Protein AF-A0A225UDY4-F1 (afdb_monomer)

Sequence (227 aa):
MQGVDRHDQLRGRFSLADGHSFQKWHKKLAMAMIDIARCNAYICDGLARGYHGDRNVSTSRTRDPHRTFLIRELFNGEWKNSLENDCGMAYTVSTTPETRPPSTAAATEFHYLPQMCVAKESWKELAGRSRSKRKCTVCSFECRNATQKTDYCSTHQVALCKRSYPVATGKPHLCQQETWTCWQKFHLFYLPKQVYTADGNLRRSSRIYRAQQPFLKVRREQQQKKT

pLDDT: mean 74.98, std 19.69, range [28.62, 94.19]

Secondary structure (DSSP, 8-state):
-THHHHHHHHHHHT-HHHH---SSHHHHHHHHHHHHHHHHHHHHHHHHT-SS--TTS-----S-HHHHHHHHHHHH--HHHHTSS-SS-------------PPPP-------------EEEHHHHTTTS-TTTTS-HHHHHTTS---S--EEETTTTEEE--------TT-TTS---SS--HHHIIIIIITTTTSB-TTS-B-TTSHHHHHHHHHHHHHHHHHHTT-

Solvent-accessible surface area (backbone atoms only — not comparable to full-atom values): 14007 Å² total; per-residue (Å²): 130,63,66,63,60,53,50,48,56,58,31,66,76,69,34,59,36,80,76,49,93,63,97,48,69,67,59,41,49,53,34,44,52,50,34,49,53,50,51,50,50,53,52,51,50,46,54,63,71,46,86,68,84,74,90,75,68,86,64,72,85,61,94,48,65,68,59,52,49,50,52,49,53,73,71,66,62,58,66,76,63,65,62,73,63,81,69,79,82,88,77,86,79,89,79,87,88,83,92,86,85,85,87,82,89,80,82,89,76,96,69,81,74,69,82,77,77,59,79,37,61,29,70,72,78,44,58,95,52,61,76,74,68,37,27,12,51,56,35,50,70,76,67,44,89,48,46,65,80,22,31,23,30,77,83,30,64,38,19,25,26,84,54,53,50,79,60,56,82,96,45,7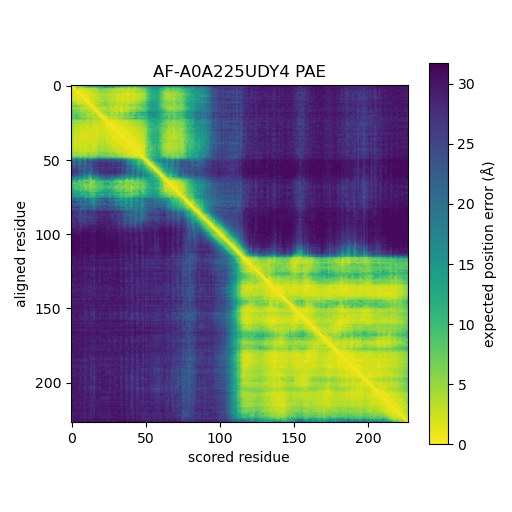7,77,51,81,75,58,41,86,43,19,37,49,50,42,40,68,74,46,37,42,76,65,43,35,31,46,72,68,50,46,79,31,75,84,19,71,55,40,56,72,43,43,67,61,52,51,56,53,50,54,60,52,59,78,75,109

Structure (mmCIF, N/CA/C/O backbone):
data_AF-A0A225UDY4-F1
#
_entry.id   AF-A0A225UDY4-F1
#
loop_
_atom_site.group_PDB
_atom_site.id
_atom_site.type_symbol
_atom_site.label_atom_id
_atom_site.label_alt_id
_atom_site.label_comp_id
_atom_site.label_asym_id
_atom_site.label_entity_id
_atom_site.label_seq_id
_atom_site.pdbx_PDB_ins_code
_atom_site.Cartn_x
_atom_site.Cartn_y
_atom_site.Cartn_z
_atom_site.occupancy
_atom_site.B_iso_or_equiv
_atom_site.auth_seq_id
_atom_site.auth_comp_id
_atom_site.auth_asym_id
_atom_site.auth_atom_id
_atom_site.pdbx_PDB_model_num
ATOM 1 N N . MET A 1 1 ? 16.218 -25.180 -38.803 1.00 65.12 1 MET A N 1
ATOM 2 C CA . MET A 1 1 ? 16.113 -23.955 -39.630 1.00 65.12 1 MET A CA 1
ATOM 3 C C . MET A 1 1 ? 15.016 -22.979 -39.182 1.00 65.12 1 MET A C 1
ATOM 5 O O . MET A 1 1 ? 15.182 -21.802 -39.425 1.00 65.12 1 MET A O 1
ATOM 9 N N . GLN A 1 2 ? 13.969 -23.389 -38.452 1.00 83.06 2 GLN A N 1
ATOM 10 C CA . GLN A 1 2 ? 12.835 -22.505 -38.091 1.00 83.06 2 GLN A CA 1
ATOM 11 C C . GLN A 1 2 ? 13.063 -21.542 -36.901 1.00 83.06 2 GLN A C 1
ATOM 13 O O . GLN A 1 2 ? 12.139 -20.843 -36.491 1.00 83.06 2 GLN A O 1
ATOM 18 N N . GLY A 1 3 ? 14.244 -21.550 -36.271 1.00 82.06 3 GLY A N 1
ATOM 19 C CA . GLY A 1 3 ? 14.477 -20.798 -35.028 1.00 82.06 3 GLY A CA 1
ATOM 20 C C . GLY A 1 3 ? 14.408 -19.283 -35.227 1.00 82.06 3 GLY A C 1
ATOM 21 O O . GLY A 1 3 ? 13.765 -18.591 -34.442 1.00 82.06 3 GLY A O 1
ATOM 22 N N . VAL A 1 4 ? 15.011 -18.797 -36.315 1.00 86.00 4 VAL A N 1
ATOM 23 C CA . VAL A 1 4 ? 15.011 -17.373 -36.674 1.00 86.00 4 VAL A CA 1
ATOM 24 C C . VAL A 1 4 ? 13.598 -16.916 -37.032 1.00 86.00 4 VAL A C 1
ATOM 26 O O . VAL A 1 4 ? 13.136 -15.926 -36.478 1.00 86.00 4 VAL A O 1
ATOM 29 N N . ASP A 1 5 ? 12.866 -17.686 -37.843 1.00 89.00 5 ASP A N 1
ATOM 30 C CA . ASP A 1 5 ? 11.491 -17.342 -38.237 1.00 89.00 5 ASP A CA 1
ATOM 31 C C . ASP A 1 5 ? 10.539 -17.283 -37.037 1.00 89.00 5 ASP A C 1
ATOM 33 O O . ASP A 1 5 ? 9.687 -16.403 -36.946 1.00 89.00 5 ASP A O 1
ATOM 37 N N . ARG A 1 6 ? 10.678 -18.210 -36.079 1.00 84.31 6 ARG A N 1
ATOM 38 C CA . ARG A 1 6 ? 9.855 -18.205 -34.860 1.00 84.31 6 ARG A CA 1
ATOM 39 C C . ARG A 1 6 ? 10.189 -17.036 -33.941 1.00 84.31 6 ARG A C 1
ATOM 41 O O . ARG A 1 6 ? 9.278 -16.473 -33.335 1.00 84.31 6 ARG A O 1
ATOM 48 N N . HIS A 1 7 ? 11.468 -16.681 -33.829 1.00 86.38 7 HIS A N 1
ATOM 49 C CA . HIS A 1 7 ? 11.893 -15.495 -33.087 1.00 86.38 7 HIS A CA 1
ATOM 50 C C . HIS A 1 7 ? 11.348 -14.223 -33.740 1.00 86.38 7 HIS A C 1
ATOM 52 O O . HIS A 1 7 ? 10.779 -13.377 -33.053 1.00 86.38 7 HIS A O 1
ATOM 58 N N . ASP A 1 8 ? 11.395 -14.148 -35.069 1.00 86.81 8 ASP A N 1
ATOM 59 C CA . ASP A 1 8 ? 10.887 -13.006 -35.820 1.00 86.81 8 ASP A CA 1
ATOM 60 C C . ASP A 1 8 ? 9.360 -12.868 -35.732 1.00 86.81 8 ASP A C 1
ATOM 62 O O . ASP A 1 8 ? 8.843 -11.773 -35.523 1.00 86.81 8 ASP A O 1
ATOM 66 N N . GLN A 1 9 ? 8.620 -13.981 -35.758 1.00 86.56 9 GLN A N 1
ATOM 67 C CA . GLN A 1 9 ? 7.173 -13.988 -35.506 1.00 86.56 9 GLN A CA 1
ATOM 68 C C . GLN A 1 9 ? 6.818 -13.504 -34.094 1.00 86.56 9 GLN A C 1
ATOM 70 O O . GLN A 1 9 ? 5.812 -12.816 -33.906 1.00 86.56 9 GLN A O 1
ATOM 75 N N . LEU A 1 10 ? 7.617 -13.871 -33.087 1.00 82.62 10 LEU A N 1
ATOM 76 C CA . LEU A 1 10 ? 7.423 -13.407 -31.713 1.00 82.62 10 LEU A CA 1
ATOM 77 C C . LEU A 1 10 ? 7.707 -11.904 -31.600 1.00 82.62 10 LEU A C 1
ATOM 79 O O . LEU A 1 10 ? 6.920 -11.174 -30.995 1.00 82.62 10 LEU A O 1
ATOM 83 N N . ARG A 1 11 ? 8.781 -11.445 -32.249 1.00 87.31 11 ARG A N 1
ATOM 84 C CA . ARG A 1 11 ? 9.179 -10.039 -32.339 1.00 87.31 11 ARG A CA 1
ATOM 85 C C . ARG A 1 11 ? 8.107 -9.192 -33.015 1.00 87.31 11 ARG A C 1
ATOM 87 O O . ARG A 1 11 ? 7.669 -8.198 -32.441 1.00 87.31 11 ARG A O 1
ATOM 94 N N . GLY A 1 12 ? 7.630 -9.613 -34.185 1.00 83.19 12 GLY A N 1
ATOM 95 C CA . GLY A 1 12 ? 6.653 -8.880 -34.993 1.00 83.19 12 GLY A CA 1
ATOM 96 C C . GLY A 1 12 ? 5.311 -8.659 -34.291 1.00 83.19 12 GLY A C 1
ATOM 97 O O . GLY A 1 12 ? 4.650 -7.652 -34.523 1.00 83.19 12 GLY A O 1
ATOM 98 N N . ARG A 1 13 ? 4.919 -9.537 -33.356 1.00 80.44 13 ARG A N 1
ATOM 99 C CA . ARG A 1 13 ? 3.684 -9.364 -32.565 1.00 80.44 13 ARG A CA 1
ATOM 100 C C . ARG A 1 13 ? 3.716 -8.161 -31.622 1.00 80.44 13 ARG A C 1
ATOM 102 O O . ARG A 1 13 ? 2.658 -7.629 -31.294 1.00 80.44 13 ARG A O 1
ATOM 109 N N . PHE A 1 14 ? 4.904 -7.747 -31.180 1.00 76.38 14 PHE A N 1
ATOM 110 C CA . PHE A 1 14 ? 5.101 -6.694 -30.178 1.00 76.38 14 PHE A CA 1
ATOM 111 C C . PHE A 1 14 ? 6.185 -5.684 -30.560 1.00 76.38 14 PHE A C 1
ATOM 113 O O . PHE A 1 14 ? 6.738 -5.023 -29.678 1.00 76.38 14 PHE A O 1
ATOM 120 N N . SER A 1 15 ? 6.495 -5.566 -31.851 1.00 83.25 15 SER A N 1
ATOM 121 C CA . SER A 1 15 ? 7.596 -4.725 -32.307 1.00 83.25 15 SER A CA 1
ATOM 122 C C . SER A 1 15 ? 7.295 -3.243 -32.089 1.00 83.25 15 SER A C 1
ATOM 124 O O . SER A 1 15 ? 6.291 -2.707 -32.563 1.00 83.25 15 SER A O 1
ATOM 126 N N . LEU A 1 16 ? 8.204 -2.556 -31.399 1.00 83.75 16 LEU A N 1
ATOM 127 C CA . LEU A 1 16 ? 8.224 -1.098 -31.352 1.00 83.75 16 LEU A CA 1
ATOM 128 C C . LEU A 1 16 ? 8.771 -0.494 -32.642 1.00 83.75 16 LEU A C 1
ATOM 130 O O . LEU A 1 16 ? 8.372 0.610 -33.016 1.00 83.75 16 LEU A O 1
ATOM 134 N N . ALA A 1 17 ? 9.705 -1.190 -33.293 1.00 84.69 17 ALA A N 1
ATOM 135 C CA . ALA A 1 17 ? 10.344 -0.723 -34.517 1.00 84.69 17 ALA A CA 1
ATOM 136 C C . ALA A 1 17 ? 9.371 -0.649 -35.704 1.00 84.69 17 ALA A C 1
ATOM 138 O O . ALA A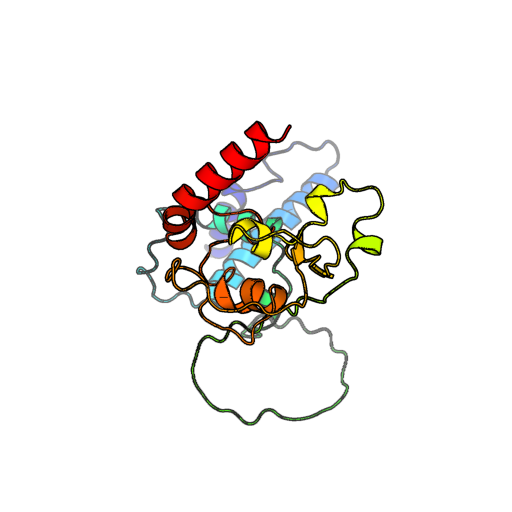 1 17 ? 9.527 0.234 -36.550 1.00 84.69 17 ALA A O 1
ATOM 139 N N . ASP A 1 18 ? 8.369 -1.531 -35.747 1.00 81.94 18 ASP A N 1
ATOM 140 C CA . ASP A 1 18 ? 7.346 -1.543 -36.799 1.00 81.94 18 ASP A CA 1
ATOM 141 C C . ASP A 1 18 ? 6.174 -0.594 -36.505 1.00 81.94 18 ASP A C 1
ATOM 143 O O . ASP A 1 18 ? 5.559 -0.069 -37.430 1.00 81.94 18 ASP A O 1
ATOM 147 N N . GLY A 1 19 ? 5.898 -0.301 -35.228 1.00 79.12 19 GLY A N 1
ATOM 148 C CA . GLY A 1 19 ? 4.842 0.635 -34.821 1.00 79.12 19 GLY A CA 1
ATOM 149 C C . GLY A 1 19 ? 5.177 2.118 -35.031 1.00 79.12 19 GLY A C 1
ATOM 150 O O . GLY A 1 19 ? 4.281 2.961 -34.987 1.00 79.12 19 GLY A O 1
ATOM 151 N N . HIS A 1 20 ? 6.450 2.457 -35.262 1.00 78.50 20 HIS A N 1
ATOM 152 C CA . HIS A 1 20 ? 6.912 3.838 -35.402 1.00 78.50 20 HIS A CA 1
ATOM 153 C C . HIS A 1 20 ? 7.820 4.034 -36.621 1.00 78.50 20 HIS A C 1
ATOM 155 O O . HIS A 1 20 ? 8.881 3.425 -36.745 1.00 78.50 20 HIS A O 1
ATOM 161 N N . SER A 1 21 ? 7.460 4.976 -37.497 1.00 81.62 21 SER A N 1
ATOM 162 C CA . SER A 1 21 ? 8.334 5.421 -38.585 1.00 81.62 21 SER A CA 1
ATOM 163 C C . SER A 1 21 ? 9.285 6.520 -38.103 1.00 81.62 21 SER A C 1
ATOM 165 O O . SER A 1 21 ? 8.845 7.585 -37.667 1.00 81.62 21 SER A O 1
ATOM 167 N N . PHE A 1 22 ? 10.594 6.297 -38.227 1.00 85.88 22 PHE A N 1
ATOM 168 C CA . PHE A 1 22 ? 11.617 7.293 -37.904 1.00 85.88 22 PHE A CA 1
ATOM 169 C C . PHE A 1 22 ? 12.316 7.798 -39.166 1.00 85.88 22 PHE A C 1
ATOM 171 O O . PHE A 1 22 ? 12.687 7.011 -40.028 1.00 85.88 22 PHE A O 1
ATOM 178 N N . GLN A 1 23 ? 12.584 9.106 -39.219 1.00 87.00 23 GLN A N 1
ATOM 179 C CA . GLN A 1 23 ? 13.362 9.743 -40.295 1.00 87.00 23 GLN A CA 1
ATOM 180 C C . GLN A 1 23 ? 14.840 9.314 -40.302 1.00 87.00 23 GLN A C 1
ATOM 182 O O . GLN A 1 23 ? 15.509 9.356 -41.327 1.00 87.00 23 GLN A O 1
ATOM 187 N N . LYS A 1 24 ? 15.377 8.917 -39.141 1.00 92.62 24 LYS A N 1
ATOM 188 C CA . LYS A 1 24 ? 16.783 8.528 -38.979 1.00 92.62 24 LYS A CA 1
ATOM 189 C C . LYS A 1 24 ? 16.894 7.019 -38.759 1.00 92.62 24 LYS A C 1
ATOM 191 O O . LYS A 1 24 ? 16.359 6.508 -37.773 1.00 92.62 24 LYS A O 1
ATOM 196 N N . TRP A 1 25 ? 17.636 6.326 -39.626 1.00 91.94 25 TRP A N 1
ATOM 197 C CA . TRP A 1 25 ? 17.742 4.858 -39.630 1.00 91.94 25 TRP A CA 1
ATOM 198 C C . TRP A 1 25 ? 18.272 4.274 -38.308 1.00 91.94 25 TRP A C 1
ATOM 200 O O . TRP A 1 25 ? 17.761 3.264 -37.833 1.00 91.94 25 TRP A O 1
ATOM 210 N N . HIS A 1 26 ? 19.224 4.944 -37.650 1.00 91.50 26 HIS A N 1
ATOM 211 C CA . HIS A 1 26 ? 19.808 4.469 -36.388 1.00 91.50 26 HIS A CA 1
ATOM 212 C C . HIS A 1 26 ? 18.796 4.420 -35.235 1.00 91.50 26 HIS A C 1
ATOM 214 O O . HIS A 1 26 ? 18.915 3.583 -34.346 1.00 91.50 26 HIS A O 1
ATOM 220 N N . LYS A 1 27 ? 17.761 5.273 -35.252 1.00 89.75 27 LYS A N 1
ATOM 221 C CA . LYS A 1 27 ? 16.683 5.220 -34.251 1.00 89.75 27 LYS A CA 1
ATOM 222 C C . LYS A 1 27 ? 15.821 3.976 -34.442 1.00 89.75 27 LYS A C 1
ATOM 224 O O . LYS A 1 27 ? 15.460 3.325 -33.467 1.00 89.75 27 LYS A O 1
ATOM 229 N N . LYS A 1 28 ? 15.546 3.623 -35.702 1.00 89.38 28 LYS A N 1
ATOM 230 C CA . LYS A 1 28 ? 14.837 2.388 -36.046 1.00 89.38 28 LYS A CA 1
ATOM 231 C C . LYS A 1 28 ? 15.658 1.158 -35.654 1.00 89.38 28 LYS A C 1
ATOM 233 O O . LYS A 1 28 ? 15.107 0.220 -35.091 1.00 89.38 28 LYS A O 1
ATOM 238 N N . LEU A 1 29 ? 16.976 1.203 -35.861 1.00 89.94 29 LEU A N 1
ATOM 239 C CA . LEU A 1 29 ? 17.882 0.147 -35.411 1.00 89.94 29 LEU A CA 1
ATOM 240 C C . LEU A 1 29 ? 17.874 -0.014 -33.881 1.00 89.94 29 LEU A C 1
ATOM 242 O O . LEU A 1 29 ? 17.746 -1.134 -33.397 1.00 89.94 29 LEU A O 1
ATOM 246 N N . ALA A 1 30 ? 17.946 1.081 -33.119 1.00 90.94 30 ALA A N 1
ATOM 247 C CA . ALA A 1 30 ? 17.891 1.026 -31.656 1.00 90.94 30 ALA A CA 1
ATOM 248 C C . ALA A 1 30 ? 16.583 0.391 -31.148 1.00 90.94 30 ALA A C 1
ATOM 250 O O . ALA A 1 30 ? 16.609 -0.447 -30.248 1.00 90.94 30 ALA A O 1
ATOM 251 N N . MET A 1 31 ? 15.443 0.722 -31.765 1.00 88.69 31 MET A N 1
ATOM 252 C CA . MET A 1 31 ? 14.164 0.081 -31.439 1.00 88.69 31 MET A CA 1
ATOM 253 C C . MET A 1 31 ? 14.150 -1.409 -31.796 1.00 88.69 31 MET A C 1
ATOM 255 O O . MET A 1 31 ? 13.679 -2.219 -31.003 1.00 88.69 31 MET A O 1
ATOM 259 N N . ALA A 1 32 ? 14.732 -1.791 -32.935 1.00 89.38 32 ALA A N 1
ATOM 260 C CA . ALA A 1 32 ? 14.844 -3.195 -33.321 1.00 89.38 32 ALA A CA 1
ATOM 261 C C . ALA A 1 32 ? 15.723 -4.000 -32.344 1.00 89.38 32 ALA A C 1
ATOM 263 O O . ALA A 1 32 ? 15.395 -5.142 -32.027 1.00 89.38 32 ALA A O 1
ATOM 264 N N . MET A 1 33 ? 16.798 -3.405 -31.813 1.00 90.81 33 MET A N 1
ATOM 265 C CA . MET A 1 33 ? 17.627 -4.024 -30.770 1.00 90.81 33 MET A CA 1
ATOM 266 C C . MET A 1 33 ? 16.849 -4.230 -29.466 1.00 90.81 33 MET A C 1
ATOM 268 O O . MET A 1 33 ? 16.958 -5.286 -28.846 1.00 90.81 33 MET A O 1
ATOM 272 N N . ILE A 1 34 ? 16.024 -3.254 -29.072 1.00 88.81 34 ILE A N 1
ATOM 273 C CA . ILE A 1 34 ? 15.143 -3.370 -27.902 1.00 88.81 34 ILE A CA 1
ATOM 274 C C . ILE A 1 34 ? 14.130 -4.507 -28.099 1.00 88.81 34 ILE A C 1
ATOM 276 O O . ILE A 1 34 ? 13.907 -5.291 -27.176 1.00 88.81 34 ILE A O 1
ATOM 280 N N . ASP A 1 35 ? 13.547 -4.631 -29.292 1.00 87.44 35 ASP A N 1
ATOM 281 C CA . ASP A 1 35 ? 12.603 -5.705 -29.612 1.00 87.44 35 ASP A CA 1
ATOM 282 C C . ASP A 1 35 ? 13.260 -7.097 -29.527 1.00 87.44 35 ASP A C 1
ATOM 284 O O . ASP A 1 35 ? 12.673 -8.024 -28.963 1.00 87.44 35 ASP A O 1
ATOM 288 N N . ILE A 1 36 ? 14.503 -7.241 -30.005 1.00 88.19 36 ILE A N 1
ATOM 289 C CA . ILE A 1 36 ? 15.283 -8.488 -29.894 1.00 88.19 36 ILE A CA 1
ATOM 290 C C . ILE A 1 36 ? 15.595 -8.812 -28.428 1.00 88.19 36 ILE A C 1
ATOM 292 O O . ILE A 1 36 ? 15.359 -9.938 -27.985 1.00 88.19 36 ILE A O 1
ATOM 296 N N . ALA A 1 37 ? 16.086 -7.834 -27.662 1.00 87.88 37 ALA A N 1
ATOM 297 C CA . ALA A 1 37 ? 16.438 -8.019 -26.254 1.00 87.88 37 ALA A CA 1
ATOM 298 C C . ALA A 1 37 ? 15.233 -8.475 -25.418 1.00 87.88 37 ALA A C 1
ATOM 300 O O . ALA A 1 37 ? 15.354 -9.357 -24.571 1.00 87.88 37 ALA A O 1
ATOM 301 N N . ARG A 1 38 ? 14.049 -7.928 -25.704 1.00 84.44 38 ARG A N 1
ATOM 302 C CA . ARG A 1 38 ? 12.785 -8.308 -25.062 1.00 84.44 38 ARG A CA 1
ATOM 303 C C . ARG A 1 38 ? 12.378 -9.747 -25.344 1.00 84.44 38 ARG A C 1
ATOM 305 O O . ARG A 1 38 ? 12.038 -10.468 -24.409 1.00 84.44 38 ARG A O 1
ATOM 312 N N . CYS A 1 39 ? 12.444 -10.166 -26.608 1.00 85.12 39 CYS A N 1
ATOM 313 C CA . CYS A 1 39 ? 12.141 -11.545 -26.989 1.00 85.12 39 CYS A CA 1
ATOM 314 C C . CYS A 1 39 ? 13.115 -12.521 -26.317 1.00 85.12 39 CYS A C 1
ATOM 316 O O . CYS A 1 39 ? 12.693 -13.544 -25.781 1.00 85.12 39 CYS A O 1
ATOM 318 N N . ASN A 1 40 ? 14.404 -12.174 -26.276 1.00 86.38 40 ASN A N 1
ATOM 319 C CA . ASN A 1 40 ? 15.424 -12.988 -25.617 1.00 86.38 40 ASN A CA 1
ATOM 320 C C . ASN A 1 40 ? 15.181 -13.091 -24.109 1.00 86.38 40 ASN A C 1
ATOM 322 O O . ASN A 1 40 ? 15.230 -14.193 -23.571 1.00 86.38 40 ASN A O 1
ATOM 326 N N . ALA A 1 41 ? 14.860 -11.982 -23.439 1.00 83.00 41 ALA A N 1
ATOM 327 C CA . ALA A 1 41 ? 14.545 -11.978 -22.013 1.00 83.00 41 ALA A CA 1
ATOM 328 C C . ALA A 1 41 ? 13.333 -12.865 -21.689 1.00 83.00 41 ALA A C 1
ATOM 330 O O . ALA A 1 41 ? 13.385 -13.643 -20.742 1.00 83.00 41 ALA A O 1
ATOM 331 N N . TYR A 1 42 ? 12.276 -12.808 -22.506 1.00 80.44 42 TYR A N 1
ATOM 332 C CA . TYR A 1 42 ? 11.100 -13.666 -22.343 1.00 80.44 42 TYR A CA 1
ATOM 333 C C . TYR A 1 42 ? 11.431 -15.155 -22.498 1.00 80.44 42 TYR A C 1
ATOM 335 O O . TYR A 1 42 ? 10.974 -15.983 -21.712 1.00 80.44 42 TYR A O 1
ATOM 343 N N . ILE A 1 43 ? 12.235 -15.503 -23.505 1.00 80.25 43 ILE A N 1
ATOM 344 C CA . ILE A 1 43 ? 12.656 -16.889 -23.735 1.00 80.25 43 ILE A CA 1
ATOM 345 C C . ILE A 1 43 ? 13.514 -17.379 -22.563 1.00 80.25 43 ILE A C 1
ATOM 347 O O . ILE A 1 43 ? 13.260 -18.462 -22.043 1.00 80.25 43 ILE A O 1
ATOM 351 N N . CYS A 1 44 ? 14.485 -16.579 -22.115 1.00 80.31 44 CYS A N 1
ATOM 352 C CA . CYS A 1 44 ? 15.362 -16.934 -20.999 1.00 80.31 44 CYS A CA 1
ATOM 353 C C . CYS A 1 44 ? 14.585 -17.094 -19.688 1.00 80.31 44 CYS A C 1
ATOM 355 O O . CYS A 1 44 ? 14.821 -18.048 -18.959 1.00 80.31 44 CYS A O 1
ATOM 357 N N . ASP A 1 45 ? 13.616 -16.220 -19.415 1.00 73.31 45 ASP A N 1
ATOM 358 C CA . ASP A 1 45 ? 12.737 -16.333 -18.248 1.00 73.31 45 ASP A CA 1
ATOM 359 C C . ASP A 1 45 ? 11.882 -17.610 -18.286 1.00 73.31 45 ASP A C 1
ATOM 361 O O . ASP A 1 45 ? 11.760 -18.314 -17.283 1.00 73.31 45 ASP A O 1
ATOM 365 N N . GLY A 1 46 ? 11.342 -17.958 -19.458 1.00 71.94 46 GLY A N 1
ATOM 366 C CA . GLY A 1 46 ? 10.606 -19.207 -19.654 1.00 71.94 46 GLY A CA 1
ATOM 367 C C . GLY A 1 46 ? 11.473 -20.456 -19.468 1.00 71.94 46 GLY A C 1
ATOM 368 O O . GLY A 1 46 ? 10.985 -21.470 -18.970 1.00 71.94 46 GLY A O 1
ATOM 369 N N . LEU A 1 47 ? 12.754 -20.385 -19.836 1.00 75.19 47 LEU A N 1
ATOM 370 C CA . LEU A 1 47 ? 13.722 -21.457 -19.603 1.00 75.19 47 LEU A CA 1
ATOM 371 C C . LEU A 1 47 ? 14.107 -21.557 -18.120 1.00 75.19 47 LEU A C 1
ATOM 373 O O . LEU A 1 47 ? 14.080 -22.654 -17.568 1.00 75.19 47 LEU A O 1
ATOM 377 N N . ALA A 1 48 ? 14.388 -20.428 -17.465 1.00 70.56 48 ALA A N 1
ATOM 378 C CA . ALA A 1 48 ? 14.772 -20.361 -16.053 1.00 70.56 48 ALA A CA 1
ATOM 379 C C . ALA A 1 48 ? 13.654 -20.836 -15.113 1.00 70.56 48 ALA A C 1
ATOM 381 O O . ALA A 1 48 ? 13.911 -21.494 -14.109 1.00 70.56 48 ALA A O 1
ATOM 382 N N . ARG A 1 49 ? 12.390 -20.561 -15.456 1.00 70.56 49 ARG A N 1
ATOM 383 C CA . ARG A 1 49 ? 11.223 -21.051 -14.702 1.00 70.56 49 ARG A CA 1
ATOM 384 C C . ARG A 1 49 ? 10.907 -22.525 -14.956 1.00 70.56 49 ARG A C 1
ATOM 386 O O . ARG A 1 49 ? 9.970 -23.042 -14.357 1.00 70.56 49 ARG A O 1
ATOM 393 N N . GLY A 1 50 ? 11.693 -23.189 -15.805 1.00 57.25 50 GLY A N 1
ATOM 394 C CA . GLY A 1 50 ? 11.464 -24.551 -16.246 1.00 57.25 50 GLY A CA 1
ATOM 395 C C . GLY A 1 50 ? 10.240 -24.605 -17.148 1.00 57.25 50 GLY A C 1
ATOM 396 O O . GLY A 1 50 ? 9.103 -24.480 -16.696 1.00 57.25 50 GLY A O 1
ATOM 397 N N . TYR A 1 51 ? 10.446 -24.846 -18.441 1.00 56.81 51 TYR A N 1
ATOM 398 C CA . TYR A 1 51 ? 9.348 -25.125 -19.366 1.00 56.81 51 TYR A CA 1
ATOM 399 C C . TYR A 1 51 ? 8.798 -26.541 -19.112 1.00 56.81 51 TYR A C 1
ATOM 401 O O . TYR A 1 51 ? 8.885 -27.429 -19.955 1.00 56.81 51 TYR A O 1
ATOM 409 N N . HIS A 1 52 ? 8.278 -26.779 -17.908 1.00 41.00 52 HIS A N 1
ATOM 410 C CA . HIS A 1 52 ? 7.606 -28.005 -17.523 1.00 41.00 52 HIS A CA 1
ATOM 411 C C . HIS A 1 52 ? 6.550 -27.722 -16.444 1.00 41.00 52 HIS A C 1
ATOM 413 O O . HIS A 1 52 ? 6.825 -27.654 -15.253 1.00 41.00 52 HIS A O 1
ATOM 419 N N . GLY A 1 53 ? 5.294 -27.642 -16.880 1.00 42.56 53 GLY A N 1
ATOM 420 C CA . GLY A 1 53 ? 4.282 -28.477 -16.237 1.00 42.56 53 GLY A CA 1
ATOM 421 C C . GLY A 1 53 ? 3.260 -27.856 -15.294 1.00 42.56 53 GLY A C 1
ATOM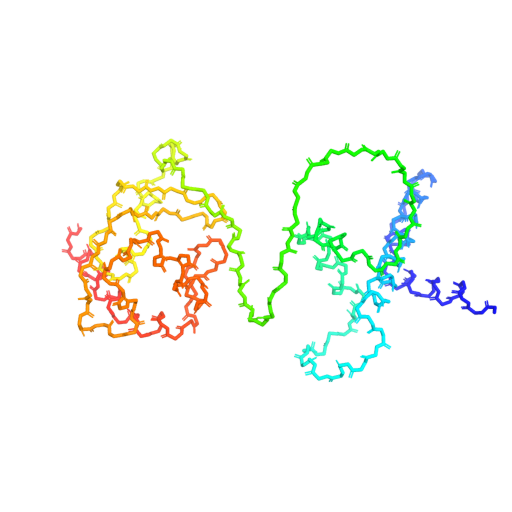 422 O O . GLY A 1 53 ? 2.296 -28.562 -15.030 1.00 42.56 53 GLY A O 1
ATOM 423 N N . ASP A 1 54 ? 3.329 -26.593 -14.867 1.00 38.09 54 ASP A N 1
ATOM 424 C CA . ASP A 1 54 ? 2.235 -26.033 -14.050 1.00 38.09 54 ASP A CA 1
ATOM 425 C C . ASP A 1 54 ? 1.176 -25.307 -14.885 1.00 38.09 54 ASP A C 1
ATOM 427 O O . ASP A 1 54 ? 0.987 -24.091 -14.856 1.00 38.09 54 ASP A O 1
ATOM 431 N N . ARG A 1 55 ? 0.384 -26.126 -15.589 1.00 42.94 55 ARG A N 1
ATOM 432 C CA . ARG A 1 55 ? -0.954 -25.766 -16.095 1.00 42.94 55 ARG A CA 1
ATOM 433 C C . ARG A 1 55 ? -1.964 -25.444 -14.973 1.00 42.94 55 ARG A C 1
ATOM 435 O O . ARG A 1 55 ? -3.133 -25.239 -15.282 1.00 42.94 55 ARG A O 1
ATOM 442 N N . ASN A 1 56 ? -1.545 -25.389 -13.706 1.00 38.28 56 ASN A N 1
ATOM 443 C CA . ASN A 1 56 ? -2.427 -25.255 -12.544 1.00 38.28 56 ASN A CA 1
ATOM 444 C C . ASN A 1 56 ? -2.279 -23.954 -11.744 1.00 38.28 56 ASN A C 1
ATOM 446 O O . ASN A 1 56 ? -2.926 -23.808 -10.708 1.00 38.28 56 ASN A O 1
ATOM 450 N N . VAL A 1 57 ? -1.537 -22.955 -12.229 1.00 41.97 57 VAL A N 1
ATOM 451 C CA . VAL A 1 57 ? -1.784 -21.584 -11.767 1.00 41.97 57 VAL A CA 1
ATOM 452 C C . VAL A 1 57 ? -2.840 -20.990 -12.677 1.00 41.97 57 VAL A C 1
ATOM 454 O O . VAL A 1 57 ? -2.554 -20.615 -13.815 1.00 41.97 57 VAL A O 1
ATOM 457 N N . SER A 1 58 ? -4.061 -20.916 -12.145 1.00 37.62 58 SER A N 1
ATOM 458 C CA . SER A 1 58 ? -5.220 -20.156 -12.625 1.00 37.62 58 SER A CA 1
ATOM 459 C C . SER A 1 58 ? -4.892 -18.668 -12.799 1.00 37.62 58 SER A C 1
ATOM 461 O O . SER A 1 58 ? -5.476 -17.785 -12.173 1.00 37.62 58 SER A O 1
ATOM 463 N N . THR A 1 59 ? -3.945 -18.375 -13.681 1.00 41.44 59 THR A N 1
ATOM 464 C CA . THR A 1 59 ? -3.718 -17.062 -14.247 1.00 41.44 59 THR A CA 1
ATOM 465 C C . THR A 1 59 ? -4.843 -16.915 -15.245 1.00 41.44 59 THR A C 1
ATOM 467 O O . THR A 1 59 ? -4.785 -17.471 -16.339 1.00 41.44 59 THR A O 1
ATOM 470 N N . SER A 1 60 ? -5.931 -16.283 -14.798 1.00 37.84 60 SER A N 1
ATOM 471 C CA . SER A 1 60 ? -6.903 -15.577 -15.636 1.00 37.84 60 SER A CA 1
ATOM 472 C C . SER A 1 60 ? -6.400 -15.483 -17.073 1.00 37.84 60 SER A C 1
ATOM 474 O O . SER A 1 60 ? -5.501 -14.681 -17.292 1.00 37.84 60 SER A O 1
ATOM 476 N N . ARG A 1 61 ? -6.931 -16.316 -17.987 1.00 46.47 61 ARG A N 1
ATOM 477 C CA . ARG A 1 61 ? -6.679 -16.333 -19.442 1.00 46.47 61 ARG A CA 1
ATOM 478 C C . ARG A 1 61 ? -6.050 -15.027 -19.938 1.00 46.47 61 ARG A C 1
ATOM 480 O O . ARG A 1 61 ? -6.762 -14.133 -20.402 1.00 46.47 61 ARG A O 1
ATOM 487 N N . THR A 1 62 ? -4.733 -14.882 -19.835 1.00 49.97 62 THR A N 1
ATOM 488 C CA . THR A 1 62 ? -4.107 -13.674 -20.347 1.00 49.97 62 THR A CA 1
ATOM 489 C C . THR A 1 62 ? -3.957 -13.921 -21.824 1.00 49.97 62 THR A C 1
ATOM 491 O O . THR A 1 62 ? -3.220 -14.804 -22.248 1.00 49.97 62 THR A O 1
ATOM 494 N N . ARG A 1 63 ? -4.741 -13.177 -22.606 1.00 56.97 63 ARG A N 1
ATOM 495 C CA . ARG A 1 63 ? -4.837 -13.307 -24.064 1.00 56.97 63 ARG A CA 1
ATOM 496 C C . ARG A 1 63 ? -3.468 -13.254 -24.758 1.00 56.97 63 ARG A C 1
ATOM 498 O O . ARG A 1 63 ? -3.370 -13.697 -25.893 1.00 56.97 63 ARG A O 1
ATOM 505 N N . ASP A 1 64 ? -2.449 -12.724 -24.070 1.00 65.88 64 ASP A N 1
ATOM 506 C CA . ASP A 1 64 ? -1.065 -12.711 -24.520 1.00 65.88 64 ASP A CA 1
ATOM 507 C C . ASP A 1 64 ? -0.035 -12.775 -23.357 1.00 65.88 64 ASP A C 1
ATOM 509 O O . ASP A 1 64 ? 0.140 -11.779 -22.645 1.00 65.88 64 ASP A O 1
ATOM 513 N N . PRO A 1 65 ? 0.655 -13.914 -23.150 1.00 66.69 65 PRO A N 1
ATOM 514 C CA . PRO A 1 65 ? 1.663 -14.088 -22.095 1.00 66.69 65 PRO A CA 1
ATOM 515 C C . PRO A 1 65 ? 2.904 -13.197 -22.250 1.00 66.69 65 PRO A C 1
ATOM 517 O O . PRO A 1 65 ? 3.459 -12.732 -21.252 1.00 66.69 65 PRO A O 1
ATOM 520 N N . HIS A 1 66 ? 3.319 -12.914 -23.489 1.00 66.56 66 HIS A N 1
ATOM 521 C CA . HIS A 1 66 ? 4.497 -12.097 -23.783 1.00 66.56 66 HIS A CA 1
ATOM 522 C C . HIS A 1 66 ? 4.251 -10.633 -23.399 1.00 66.56 66 HIS A C 1
ATOM 524 O O . HIS A 1 66 ? 5.085 -9.989 -22.763 1.00 66.56 66 HIS A O 1
ATOM 530 N N . ARG A 1 67 ? 3.051 -10.114 -23.682 1.00 67.56 67 ARG A N 1
ATOM 531 C CA . ARG A 1 67 ? 2.641 -8.772 -23.244 1.00 67.56 67 ARG A CA 1
ATOM 532 C C . ARG A 1 67 ? 2.615 -8.640 -21.722 1.00 67.56 67 ARG A C 1
ATOM 534 O O . ARG A 1 67 ? 2.997 -7.602 -21.189 1.00 67.56 67 ARG A O 1
ATOM 541 N N . THR A 1 68 ? 2.148 -9.664 -21.016 1.00 67.81 68 THR A N 1
ATOM 542 C CA . THR A 1 68 ? 2.093 -9.655 -19.548 1.00 67.81 68 THR A CA 1
ATOM 543 C C . THR A 1 68 ? 3.480 -9.701 -18.929 1.00 67.81 68 THR A C 1
ATOM 545 O O . THR A 1 68 ? 3.722 -8.968 -17.973 1.00 67.81 68 THR A O 1
ATOM 548 N N . PHE A 1 69 ? 4.393 -10.488 -19.506 1.00 71.12 69 PHE A N 1
ATOM 549 C CA . PHE A 1 69 ? 5.809 -10.472 -19.147 1.00 71.12 69 PHE A CA 1
ATOM 550 C C . PHE A 1 69 ? 6.408 -9.074 -19.331 1.00 71.12 69 PHE A C 1
ATOM 552 O O . PHE A 1 69 ? 6.957 -8.520 -18.386 1.00 71.12 69 PHE A O 1
ATOM 559 N N . LEU A 1 70 ? 6.210 -8.450 -20.496 1.00 69.50 70 LEU A N 1
ATOM 560 C CA . LEU A 1 70 ? 6.714 -7.102 -20.761 1.00 69.50 70 LEU A CA 1
ATOM 561 C C . LEU A 1 70 ? 6.183 -6.069 -19.764 1.00 69.50 70 LEU A C 1
ATOM 563 O O . LEU A 1 70 ? 6.962 -5.284 -19.237 1.00 69.50 70 LEU A O 1
ATOM 567 N N . ILE A 1 71 ? 4.876 -6.066 -19.488 1.00 67.56 71 ILE A N 1
ATOM 568 C CA . ILE A 1 71 ? 4.271 -5.121 -18.538 1.00 67.56 71 ILE A CA 1
ATOM 569 C C . ILE A 1 71 ? 4.827 -5.345 -17.131 1.00 67.56 71 ILE A C 1
ATOM 571 O O . ILE A 1 71 ? 5.185 -4.383 -16.460 1.00 67.56 71 ILE A O 1
ATOM 575 N N . ARG A 1 72 ? 4.916 -6.602 -16.692 1.00 66.25 72 ARG A N 1
ATOM 576 C CA . ARG A 1 72 ? 5.451 -6.952 -15.378 1.00 66.25 72 ARG A CA 1
ATOM 577 C C . ARG A 1 72 ? 6.910 -6.517 -15.248 1.00 66.25 72 ARG A C 1
ATOM 579 O O . ARG A 1 72 ? 7.236 -5.794 -14.317 1.00 66.25 72 ARG A O 1
ATOM 586 N N . GLU A 1 73 ? 7.767 -6.923 -16.175 1.00 67.12 73 GLU A N 1
ATOM 587 C CA . GLU A 1 73 ? 9.209 -6.734 -16.036 1.00 67.12 73 GLU A CA 1
ATOM 588 C C . GLU A 1 73 ? 9.637 -5.287 -16.319 1.00 67.12 73 GLU A C 1
ATOM 590 O O . GLU A 1 73 ? 10.437 -4.735 -15.567 1.00 67.12 73 GLU A O 1
ATOM 595 N N . LEU A 1 74 ? 9.090 -4.613 -17.340 1.00 66.06 74 LEU A N 1
ATOM 596 C CA . LEU A 1 74 ? 9.493 -3.234 -17.670 1.00 66.06 74 LEU A CA 1
ATOM 597 C C . LEU A 1 74 ? 8.938 -2.184 -16.699 1.00 66.06 74 LEU A C 1
ATOM 599 O O . LEU A 1 74 ? 9.602 -1.173 -16.486 1.00 66.06 74 LEU A O 1
ATOM 603 N N . PHE A 1 75 ? 7.741 -2.383 -16.133 1.00 62.84 75 PHE A N 1
ATOM 604 C CA . PHE A 1 75 ? 7.119 -1.378 -15.259 1.00 62.84 75 PHE A CA 1
ATOM 605 C C . PHE A 1 75 ? 7.309 -1.645 -13.766 1.00 62.84 75 PHE A C 1
ATOM 607 O O . PHE A 1 75 ? 7.337 -0.681 -13.003 1.00 62.84 75 PHE A O 1
ATOM 614 N N . ASN A 1 76 ? 7.462 -2.904 -13.334 1.00 63.47 76 ASN A N 1
ATOM 615 C CA . ASN A 1 76 ? 7.626 -3.207 -11.907 1.00 63.47 76 ASN A CA 1
ATOM 616 C C . ASN A 1 76 ? 9.100 -3.258 -11.468 1.00 63.47 76 ASN A C 1
ATOM 618 O O . ASN A 1 76 ? 9.367 -3.164 -10.275 1.00 63.47 76 ASN A O 1
ATOM 622 N N . GLY A 1 77 ? 10.057 -3.338 -12.405 1.00 55.66 77 GLY A N 1
ATOM 623 C CA . GLY A 1 77 ? 11.471 -3.046 -12.136 1.00 55.66 77 GLY A CA 1
ATOM 624 C C . GLY A 1 77 ? 12.216 -4.039 -11.233 1.00 55.66 77 GLY A C 1
ATOM 625 O O . GLY A 1 77 ? 13.221 -3.670 -10.631 1.00 55.66 77 GLY A O 1
ATOM 626 N N . GLU A 1 78 ? 11.782 -5.297 -11.142 1.00 55.03 78 GLU A N 1
ATOM 627 C CA . GLU A 1 78 ? 12.397 -6.320 -10.272 1.00 55.03 78 GLU A CA 1
ATOM 628 C C . GLU A 1 78 ? 13.602 -7.052 -10.904 1.00 55.03 78 GLU A C 1
ATOM 630 O O . GLU A 1 78 ? 13.941 -8.161 -10.502 1.00 55.03 78 GLU A O 1
ATOM 635 N N . TRP A 1 79 ? 14.306 -6.433 -11.860 1.00 54.81 79 TRP A N 1
ATOM 636 C CA . TRP A 1 79 ? 15.392 -7.077 -12.626 1.00 54.81 79 TRP A CA 1
ATOM 637 C C . TRP A 1 79 ? 16.568 -7.512 -11.741 1.00 54.81 79 TRP A C 1
ATOM 639 O O . TRP A 1 79 ? 17.336 -8.401 -12.099 1.00 54.81 79 TRP A O 1
ATOM 649 N N . LYS A 1 80 ? 16.699 -6.887 -10.566 1.00 46.28 80 LYS A N 1
ATOM 650 C CA . LYS A 1 80 ? 17.730 -7.203 -9.577 1.00 46.28 80 LYS A CA 1
ATOM 651 C C . LYS A 1 80 ? 17.533 -8.585 -8.940 1.00 46.28 80 LYS A C 1
ATOM 653 O O . LYS A 1 80 ? 18.521 -9.225 -8.611 1.00 46.28 80 LYS A O 1
ATOM 658 N N . ASN A 1 81 ? 16.290 -9.055 -8.833 1.00 49.00 81 ASN A N 1
ATOM 659 C CA . ASN A 1 81 ? 15.962 -10.347 -8.220 1.00 49.00 81 ASN A CA 1
ATOM 660 C C . ASN A 1 81 ? 15.970 -11.489 -9.252 1.00 49.00 81 ASN A C 1
ATOM 662 O O . ASN A 1 81 ? 16.031 -12.660 -8.891 1.00 49.00 81 ASN A O 1
ATOM 666 N N . SER A 1 82 ? 15.927 -11.164 -10.548 1.00 47.94 82 SER A N 1
ATOM 667 C CA . SER A 1 82 ? 16.031 -12.137 -11.644 1.00 47.94 82 SER A CA 1
ATOM 668 C C . SER A 1 82 ? 17.444 -12.711 -11.795 1.00 47.94 82 SER A C 1
ATOM 670 O O . SER A 1 82 ? 17.599 -13.785 -12.363 1.00 47.94 82 SER A O 1
ATOM 672 N N . LEU A 1 83 ? 18.455 -12.002 -11.279 1.00 48.62 83 LEU A N 1
ATOM 673 C CA . LEU A 1 83 ? 19.861 -12.420 -11.250 1.00 48.62 83 LEU A CA 1
ATOM 674 C C . LEU A 1 83 ? 20.230 -13.223 -9.989 1.00 48.62 83 LEU A C 1
ATOM 676 O O . LEU A 1 83 ? 21.301 -13.811 -9.950 1.00 48.62 83 LEU A O 1
ATOM 680 N N . GLU A 1 84 ? 19.379 -13.261 -8.955 1.00 45.91 84 GLU A N 1
ATOM 681 C CA . GLU A 1 84 ? 19.683 -14.000 -7.713 1.00 45.91 84 GLU A CA 1
ATOM 682 C C . GLU A 1 84 ? 19.500 -15.521 -7.857 1.00 45.91 84 GLU A C 1
ATOM 684 O O . GLU A 1 84 ? 20.057 -16.283 -7.070 1.00 45.91 84 GLU A O 1
ATOM 689 N N . ASN A 1 85 ? 18.792 -15.976 -8.895 1.00 47.31 85 ASN A N 1
ATOM 690 C CA . ASN A 1 85 ? 18.722 -17.386 -9.272 1.00 47.31 85 ASN A CA 1
ATOM 691 C C . ASN A 1 85 ? 19.599 -17.626 -10.503 1.00 47.31 85 ASN A C 1
ATOM 693 O O . ASN A 1 85 ? 19.110 -17.724 -11.627 1.00 47.31 85 ASN A O 1
ATOM 697 N N . ASP A 1 86 ? 20.905 -17.713 -10.265 1.00 43.97 86 ASP A N 1
ATOM 698 C CA . ASP A 1 86 ? 21.954 -17.978 -11.254 1.00 43.97 86 ASP A CA 1
ATOM 699 C C . ASP A 1 86 ? 21.910 -19.436 -11.773 1.00 43.97 86 ASP A C 1
ATOM 701 O O . ASP A 1 86 ? 22.861 -20.211 -11.672 1.00 43.97 86 ASP A O 1
ATOM 705 N N . CYS A 1 87 ? 20.782 -19.843 -12.358 1.00 46.25 87 CYS A N 1
ATOM 706 C CA . CYS A 1 87 ? 20.690 -21.046 -13.177 1.00 46.25 87 CYS A CA 1
ATOM 707 C C . CYS A 1 87 ? 20.536 -20.672 -14.659 1.00 46.25 87 CYS A C 1
ATOM 709 O O . CYS A 1 87 ? 19.492 -20.854 -15.278 1.00 46.25 87 CYS A O 1
ATOM 711 N N . GLY A 1 88 ? 21.635 -20.200 -15.259 1.00 46.03 88 GLY A N 1
ATOM 712 C CA . GLY A 1 88 ? 21.906 -20.571 -16.650 1.00 46.03 88 GLY A CA 1
ATOM 713 C C . GLY A 1 88 ? 22.028 -19.482 -17.712 1.00 46.03 88 GLY A C 1
ATOM 714 O O . GLY A 1 88 ? 21.792 -19.807 -18.868 1.00 46.03 88 GLY A O 1
ATOM 715 N N . MET A 1 89 ? 22.455 -18.251 -17.410 1.00 41.72 89 MET A N 1
ATOM 716 C CA . MET A 1 89 ? 22.913 -17.323 -18.464 1.00 41.72 89 MET A CA 1
ATOM 717 C C . MET A 1 89 ? 24.239 -16.657 -18.081 1.00 41.72 89 MET A C 1
ATOM 719 O O . MET A 1 89 ? 24.302 -15.482 -17.733 1.00 41.72 89 MET A O 1
ATOM 723 N N . ALA A 1 90 ? 25.321 -17.434 -18.159 1.00 34.38 90 ALA A N 1
ATOM 724 C CA . ALA A 1 90 ? 26.677 -16.924 -18.026 1.00 34.38 90 ALA A CA 1
ATOM 725 C C . ALA A 1 90 ? 27.097 -16.169 -19.302 1.00 34.38 90 ALA A C 1
ATOM 727 O O . ALA A 1 90 ? 27.437 -16.777 -20.315 1.00 34.38 90 ALA A O 1
ATOM 728 N N . TYR A 1 91 ? 27.141 -14.839 -19.231 1.00 39.03 91 TYR A N 1
ATOM 729 C CA . TYR A 1 91 ? 28.120 -14.040 -19.974 1.00 39.03 91 TYR A CA 1
ATOM 730 C C . TYR A 1 91 ? 28.999 -13.366 -18.929 1.00 39.03 91 TYR A C 1
ATOM 732 O O . TYR A 1 91 ? 28.633 -12.377 -18.300 1.00 39.03 91 TYR A O 1
ATOM 740 N N . THR A 1 92 ? 30.139 -13.993 -18.684 1.00 34.50 92 THR A N 1
ATOM 741 C CA . THR A 1 92 ? 31.146 -13.574 -17.719 1.00 34.50 92 THR A CA 1
ATOM 742 C C . THR A 1 92 ? 31.698 -12.190 -18.065 1.00 34.50 92 THR A C 1
ATOM 744 O O . THR A 1 92 ? 32.254 -12.006 -19.148 1.00 34.50 92 THR A O 1
ATOM 747 N N . VAL A 1 93 ? 31.670 -11.263 -17.108 1.00 34.09 93 VAL A N 1
ATOM 748 C CA . VAL A 1 93 ? 32.783 -10.326 -16.917 1.00 34.09 93 VAL A CA 1
ATOM 749 C C . VAL A 1 93 ? 33.290 -10.539 -15.502 1.00 34.09 93 VAL A C 1
ATOM 751 O O . VAL A 1 93 ? 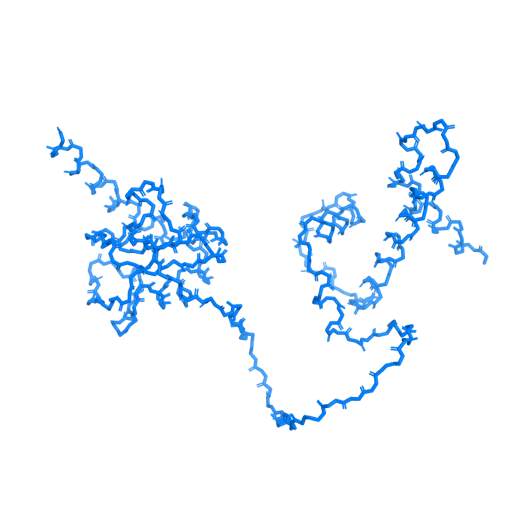32.605 -10.266 -14.521 1.00 34.09 93 VAL A O 1
ATOM 754 N N . SER A 1 94 ? 34.482 -11.117 -15.437 1.00 42.44 94 SER A N 1
ATOM 755 C CA . SER A 1 94 ? 35.219 -11.410 -14.222 1.00 42.44 94 SER A CA 1
ATOM 756 C C . SER A 1 94 ? 35.617 -10.127 -13.498 1.00 42.44 94 SER A C 1
ATOM 758 O O . SER A 1 94 ? 36.390 -9.335 -14.033 1.00 42.44 94 SER A O 1
ATOM 760 N N . THR A 1 95 ? 35.207 -10.002 -12.240 1.00 32.81 95 THR A N 1
ATOM 761 C CA . THR A 1 95 ? 35.998 -9.309 -11.218 1.00 32.81 95 THR A CA 1
ATOM 762 C C . THR A 1 95 ? 35.785 -10.003 -9.877 1.00 32.81 95 THR A C 1
ATOM 764 O O . THR A 1 95 ? 34.665 -10.195 -9.413 1.00 32.81 95 THR A O 1
ATOM 767 N N . THR A 1 96 ? 36.895 -10.472 -9.321 1.00 35.25 96 THR A N 1
ATOM 768 C CA . THR A 1 96 ? 37.036 -11.313 -8.125 1.00 35.25 96 THR A CA 1
ATOM 769 C C . THR A 1 96 ? 37.091 -10.441 -6.835 1.00 35.25 96 THR A C 1
ATOM 771 O O . THR A 1 96 ? 36.825 -9.246 -6.923 1.00 35.25 96 THR A O 1
ATOM 774 N N . PRO A 1 97 ? 37.393 -10.964 -5.624 1.00 50.72 97 PRO A N 1
ATOM 775 C CA . PRO A 1 97 ? 36.367 -11.228 -4.606 1.00 50.72 97 PRO A CA 1
ATOM 776 C C . PRO A 1 97 ? 36.697 -10.644 -3.209 1.00 50.72 97 PRO A C 1
ATOM 778 O O . PRO A 1 97 ? 37.858 -10.485 -2.853 1.00 50.72 97 PRO A O 1
ATOM 781 N N . GLU A 1 98 ? 35.700 -10.456 -2.339 1.00 28.62 98 GLU A N 1
ATOM 782 C CA . GLU A 1 98 ? 35.936 -10.314 -0.888 1.00 28.62 98 GLU A CA 1
ATOM 783 C C . GLU A 1 98 ? 34.897 -11.112 -0.065 1.00 28.62 98 GLU A C 1
ATOM 785 O O . GLU A 1 98 ? 33.781 -10.672 0.181 1.00 28.62 98 GLU A O 1
ATOM 790 N N . THR A 1 99 ? 35.264 -12.363 0.262 1.00 31.50 99 THR A N 1
ATOM 791 C CA . THR A 1 99 ? 35.434 -12.927 1.629 1.00 31.50 99 THR A CA 1
ATOM 792 C C . THR A 1 99 ? 34.468 -12.379 2.711 1.00 31.50 99 THR A C 1
ATOM 794 O O . THR A 1 99 ? 34.617 -11.225 3.085 1.00 31.50 99 THR A O 1
ATOM 797 N N . ARG A 1 100 ? 33.497 -13.073 3.350 1.00 34.62 100 ARG A N 1
ATOM 798 C CA . ARG A 1 100 ? 33.387 -14.374 4.098 1.00 34.62 100 ARG A CA 1
ATOM 799 C C . ARG A 1 100 ? 31.989 -14.374 4.826 1.00 34.62 100 ARG A C 1
ATOM 801 O O . ARG A 1 100 ? 31.413 -13.291 4.897 1.00 34.62 100 ARG A O 1
ATOM 808 N N . PRO A 1 101 ? 31.521 -15.400 5.595 1.00 43.56 101 PRO A N 1
ATOM 809 C CA . PRO A 1 101 ? 31.631 -16.869 5.534 1.00 43.56 101 PRO A CA 1
ATOM 810 C C . PRO A 1 101 ? 30.200 -17.538 5.661 1.00 43.56 101 PRO A C 1
ATOM 812 O O . PRO A 1 101 ? 29.233 -16.889 5.263 1.00 43.56 101 PRO A O 1
ATOM 815 N N . PRO A 1 102 ? 29.983 -18.813 6.092 1.00 39.06 102 PRO A N 1
ATOM 816 C CA . PRO A 1 102 ? 29.038 -19.728 5.442 1.00 39.06 102 PRO A CA 1
ATOM 817 C C . PRO A 1 102 ? 27.660 -19.836 6.123 1.00 39.06 102 PRO A C 1
ATOM 819 O O . PRO A 1 102 ? 27.520 -19.741 7.341 1.00 39.06 102 PRO A O 1
ATOM 822 N N . SER A 1 103 ? 26.643 -20.133 5.312 1.00 35.03 103 SER A N 1
ATOM 823 C CA . SER A 1 103 ? 25.349 -20.628 5.784 1.00 35.03 103 SER A CA 1
ATOM 824 C C . SER A 1 103 ? 25.441 -22.108 6.146 1.00 35.03 103 SER A C 1
ATOM 826 O O . SER A 1 103 ? 25.862 -22.925 5.327 1.00 35.03 103 SER A O 1
ATOM 828 N N . THR A 1 104 ? 24.970 -22.455 7.341 1.00 35.12 104 THR A N 1
ATOM 829 C CA . THR A 1 104 ? 24.523 -23.814 7.655 1.00 35.12 104 THR A CA 1
ATOM 830 C C . THR A 1 104 ? 23.055 -23.920 7.256 1.00 35.12 104 THR A C 1
ATOM 832 O O . THR A 1 104 ? 22.225 -23.123 7.692 1.00 35.12 104 THR A O 1
ATOM 835 N N . ALA A 1 105 ? 22.756 -24.882 6.389 1.00 45.19 105 ALA A N 1
ATOM 836 C CA . ALA A 1 105 ? 21.425 -25.166 5.879 1.00 45.19 105 ALA A CA 1
ATOM 837 C C . ALA A 1 105 ? 20.483 -25.695 6.973 1.00 45.19 105 ALA A C 1
ATOM 839 O O . ALA A 1 105 ? 20.861 -26.576 7.743 1.00 45.19 105 ALA A O 1
ATOM 840 N N . ALA A 1 106 ? 19.230 -25.236 6.966 1.00 32.62 106 ALA A N 1
ATOM 841 C CA . ALA A 1 106 ? 18.091 -26.016 7.440 1.00 32.62 106 ALA A CA 1
ATOM 842 C C . ALA A 1 106 ? 16.808 -25.563 6.729 1.00 32.62 106 ALA A C 1
ATOM 844 O O . ALA A 1 106 ? 16.619 -24.389 6.425 1.00 32.62 106 ALA A O 1
ATOM 845 N N . ALA A 1 107 ? 15.977 -26.549 6.418 1.00 35.94 107 ALA A N 1
ATOM 846 C CA . ALA A 1 107 ? 14.837 -26.502 5.524 1.00 35.94 107 ALA A CA 1
ATOM 847 C C . ALA A 1 107 ? 13.619 -25.707 6.039 1.00 35.94 107 ALA A C 1
ATOM 849 O O . ALA A 1 107 ? 13.391 -25.595 7.238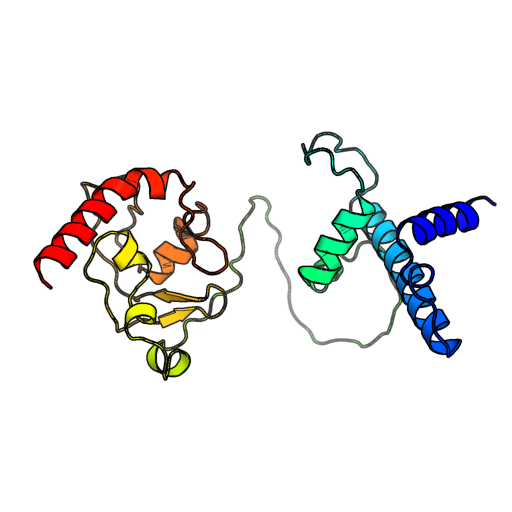 1.00 35.94 107 ALA A O 1
ATOM 850 N N . THR A 1 108 ? 12.751 -25.379 5.073 1.00 39.34 108 THR A N 1
ATOM 851 C CA . THR A 1 108 ? 11.288 -25.190 5.178 1.00 39.34 108 THR A CA 1
ATOM 852 C C . THR A 1 108 ? 10.743 -23.936 5.871 1.00 39.34 108 THR A C 1
ATOM 854 O O . THR A 1 108 ? 10.891 -23.751 7.067 1.00 39.34 108 THR A O 1
ATOM 857 N N . GLU A 1 109 ? 10.000 -23.170 5.061 1.00 31.19 109 GLU A N 1
ATOM 858 C CA . GLU A 1 109 ? 8.840 -22.298 5.331 1.00 31.19 109 GLU A CA 1
ATOM 859 C C . GLU A 1 109 ? 9.011 -20.932 4.658 1.00 31.19 109 GLU A C 1
ATOM 861 O O . GLU A 1 109 ? 10.049 -20.284 4.760 1.00 31.19 109 GLU A O 1
ATOM 866 N N . PHE A 1 110 ? 7.983 -20.510 3.913 1.00 35.19 110 PHE A N 1
ATOM 867 C CA . PHE A 1 110 ? 7.909 -19.209 3.246 1.00 35.19 110 PHE A CA 1
ATOM 868 C C . PHE A 1 110 ? 7.930 -18.077 4.285 1.00 35.19 110 PHE A C 1
ATOM 870 O O . PHE A 1 110 ? 6.902 -17.504 4.647 1.00 35.19 110 PHE A O 1
ATOM 877 N N . HIS A 1 111 ? 9.120 -17.723 4.750 1.00 32.66 111 HIS A N 1
ATOM 878 C CA . HIS A 1 111 ? 9.362 -16.506 5.492 1.00 32.66 111 HIS A CA 1
ATOM 879 C C . HIS A 1 111 ? 9.613 -15.384 4.490 1.00 32.66 111 HIS A C 1
ATOM 881 O O . HIS A 1 111 ? 10.676 -15.290 3.884 1.00 32.66 111 HIS A O 1
ATOM 887 N N . TYR A 1 112 ? 8.618 -14.507 4.334 1.00 38.78 112 TYR A N 1
ATOM 888 C CA . TYR A 1 112 ? 8.849 -13.141 3.874 1.00 38.78 112 TYR A CA 1
ATOM 889 C C . TYR A 1 112 ? 9.939 -12.532 4.763 1.00 38.78 112 TYR A C 1
ATOM 891 O O . TYR A 1 112 ? 9.647 -12.046 5.858 1.00 38.78 112 TYR A O 1
ATOM 899 N N . LEU A 1 113 ? 11.194 -12.559 4.314 1.00 38.38 113 LEU A N 1
ATOM 900 C CA . LEU A 1 113 ? 12.196 -11.664 4.862 1.00 38.38 113 LEU A CA 1
ATOM 901 C C . LEU A 1 113 ? 11.710 -10.253 4.519 1.00 38.38 113 LEU A C 1
ATOM 903 O O . LEU A 1 113 ? 11.527 -9.933 3.340 1.00 38.38 113 LEU A O 1
ATOM 907 N N . PRO A 1 114 ? 11.380 -9.428 5.525 1.00 47.38 114 PRO A N 1
ATOM 908 C CA . PRO A 1 114 ? 10.841 -8.115 5.270 1.00 47.38 114 PRO A CA 1
ATOM 909 C C . PRO A 1 114 ? 11.920 -7.344 4.528 1.00 47.38 114 PRO A C 1
ATOM 911 O O . PRO A 1 114 ? 13.036 -7.208 5.025 1.00 47.38 114 PRO A O 1
ATOM 914 N N . GLN A 1 115 ? 11.571 -6.800 3.366 1.00 54.56 115 GLN A N 1
ATOM 915 C CA . GLN A 1 115 ? 12.259 -5.640 2.824 1.00 54.56 115 GLN A CA 1
ATOM 916 C C . GLN A 1 115 ? 12.347 -4.641 3.985 1.00 54.56 115 GLN A C 1
ATOM 918 O O . GLN A 1 115 ? 11.320 -4.114 4.427 1.00 54.56 115 GLN A O 1
ATOM 923 N N . MET A 1 116 ? 13.527 -4.544 4.611 1.00 67.56 116 MET A N 1
ATOM 924 C CA . MET A 1 116 ? 13.635 -4.016 5.968 1.00 67.56 116 MET A CA 1
ATOM 925 C C . MET A 1 116 ? 13.203 -2.561 5.955 1.00 67.56 116 MET A C 1
ATOM 927 O O . MET A 1 116 ? 13.905 -1.676 5.472 1.00 67.56 116 MET A O 1
ATOM 931 N N . CYS A 1 117 ? 12.000 -2.313 6.457 1.00 82.69 117 CYS A N 1
ATOM 932 C CA . CYS A 1 117 ? 11.476 -0.970 6.515 1.00 82.69 117 CYS A CA 1
ATOM 933 C C . CYS A 1 117 ? 12.274 -0.203 7.560 1.00 82.69 117 CYS A C 1
ATOM 935 O O . CYS A 1 117 ? 12.274 -0.554 8.740 1.00 82.69 117 CYS A O 1
ATOM 937 N N . VAL A 1 118 ? 12.957 0.846 7.113 1.00 86.25 118 VAL A N 1
ATOM 938 C CA . VAL A 1 118 ? 13.727 1.723 7.989 1.00 86.25 118 VAL A CA 1
ATOM 939 C C . VAL A 1 118 ? 12.802 2.809 8.524 1.00 86.25 118 VAL A C 1
ATOM 941 O O . VAL A 1 118 ? 12.129 3.508 7.763 1.00 86.25 118 VAL A O 1
ATOM 944 N N . ALA A 1 119 ? 12.753 2.935 9.848 1.00 86.12 119 ALA A N 1
ATOM 945 C CA . ALA A 1 119 ? 12.001 3.982 10.520 1.00 86.12 119 ALA A CA 1
ATOM 946 C C . ALA A 1 119 ? 12.734 5.319 10.376 1.00 86.12 119 ALA A C 1
ATOM 948 O O . ALA A 1 119 ? 13.832 5.486 10.903 1.00 86.12 119 ALA A O 1
ATOM 949 N N . LYS A 1 120 ? 12.113 6.275 9.685 1.00 87.94 120 LYS A N 1
ATOM 950 C CA . LYS A 1 120 ? 12.596 7.656 9.588 1.00 87.94 120 LYS A CA 1
ATOM 951 C C . LYS A 1 120 ? 11.741 8.576 10.446 1.00 87.94 120 LYS A C 1
ATOM 953 O O . LYS A 1 120 ? 10.565 8.309 10.658 1.00 87.94 120 LYS A O 1
ATOM 958 N N . GLU A 1 121 ? 12.280 9.691 10.919 1.00 83.12 121 GLU A N 1
ATOM 959 C CA . GLU A 1 121 ? 11.485 10.636 11.706 1.00 83.12 121 GLU A CA 1
ATOM 960 C C . GLU A 1 121 ? 10.441 11.341 10.827 1.00 83.12 121 GLU A C 1
ATOM 962 O O . GLU A 1 121 ? 10.779 12.083 9.902 1.00 83.12 121 GLU A O 1
ATOM 967 N N . SER A 1 122 ? 9.151 11.157 11.131 1.00 81.81 122 SER A N 1
ATOM 968 C CA . SER A 1 122 ? 8.072 11.681 10.277 1.00 81.81 122 SER A CA 1
ATOM 969 C C . SER A 1 122 ? 8.064 13.202 10.145 1.00 81.81 122 SER A C 1
ATOM 971 O O . SER A 1 122 ? 7.613 13.724 9.131 1.00 81.81 122 SER A O 1
ATOM 973 N N . TRP A 1 123 ? 8.544 13.935 11.152 1.00 79.50 123 TRP A N 1
ATOM 974 C CA . TRP A 1 123 ? 8.538 15.397 11.133 1.00 79.50 123 TRP A CA 1
ATOM 975 C C . TRP A 1 123 ? 9.570 15.979 10.160 1.00 79.50 123 TRP A C 1
ATOM 977 O O . TRP A 1 123 ? 9.285 17.015 9.559 1.00 79.50 123 TRP A O 1
ATOM 987 N N . LYS A 1 124 ? 10.708 15.294 9.966 1.00 82.94 124 LYS A N 1
ATOM 988 C CA . LYS A 1 124 ? 11.730 15.640 8.968 1.00 82.94 124 LYS A CA 1
ATOM 989 C C . LYS A 1 124 ? 11.253 15.279 7.562 1.00 82.94 124 LYS A C 1
ATOM 991 O O . LYS A 1 124 ? 11.208 16.133 6.687 1.00 82.94 124 LYS A O 1
ATOM 996 N N . GLU A 1 125 ? 10.805 14.038 7.372 1.00 84.56 125 GLU A N 1
ATOM 997 C CA . GLU A 1 125 ? 10.412 13.511 6.053 1.00 84.56 125 GLU A CA 1
ATOM 998 C C . GLU A 1 125 ? 9.113 14.125 5.509 1.00 84.56 125 GLU A C 1
ATOM 1000 O O . GLU A 1 125 ? 8.934 14.276 4.303 1.00 84.56 125 GLU A O 1
ATOM 1005 N N . LEU A 1 126 ? 8.176 14.490 6.390 1.00 79.94 126 LEU A N 1
ATOM 1006 C CA . LEU A 1 126 ? 6.894 15.094 6.018 1.00 79.94 126 LEU A CA 1
ATOM 1007 C C . LEU A 1 126 ? 6.864 16.600 6.308 1.00 79.94 126 LEU A C 1
ATOM 1009 O O . LEU A 1 126 ? 5.780 17.158 6.539 1.00 79.94 126 LEU A O 1
ATOM 1013 N N . ALA A 1 127 ? 8.019 17.270 6.310 1.00 79.44 127 ALA A N 1
ATOM 1014 C CA . ALA A 1 127 ? 8.098 18.728 6.359 1.00 79.44 127 ALA A CA 1
ATOM 1015 C C . ALA A 1 127 ? 7.245 19.342 5.225 1.00 79.44 127 ALA A C 1
ATOM 1017 O O . ALA A 1 127 ? 7.177 18.817 4.117 1.00 79.44 127 ALA A O 1
ATOM 1018 N N . GLY A 1 128 ? 6.465 20.384 5.530 1.00 78.94 128 GLY A N 1
ATOM 1019 C CA . GLY A 1 128 ? 5.532 21.008 4.573 1.00 78.94 128 GLY A CA 1
ATOM 1020 C C . GLY A 1 128 ? 4.273 20.199 4.203 1.00 78.94 128 GLY A C 1
ATOM 1021 O O . GLY A 1 128 ? 3.346 20.746 3.611 1.00 78.94 128 GLY A O 1
ATOM 1022 N N . ARG A 1 129 ? 4.166 18.914 4.573 1.00 83.38 129 ARG A N 1
ATOM 1023 C CA . ARG A 1 129 ? 2.934 18.126 4.377 1.00 83.38 129 ARG A CA 1
ATOM 1024 C C . ARG A 1 129 ? 1.898 18.410 5.468 1.00 83.38 129 ARG A C 1
ATOM 1026 O O . ARG A 1 129 ? 2.226 18.797 6.590 1.00 83.38 129 ARG A O 1
ATOM 1033 N N . SER A 1 130 ? 0.627 18.145 5.155 1.00 82.44 130 SER A N 1
ATOM 1034 C CA . SER A 1 130 ? -0.481 18.360 6.089 1.00 82.44 130 SER A CA 1
ATOM 1035 C C . SER A 1 130 ? -0.347 17.522 7.366 1.00 82.44 130 SER A C 1
ATOM 1037 O O . SER A 1 130 ? 0.069 16.360 7.344 1.00 82.44 130 SER A O 1
ATOM 1039 N N . ARG A 1 131 ? -0.796 18.089 8.496 1.00 78.50 131 ARG A N 1
ATOM 1040 C CA . ARG A 1 131 ? -0.819 17.416 9.811 1.00 78.50 131 ARG A CA 1
ATOM 1041 C C . ARG A 1 131 ? -1.576 16.083 9.790 1.00 78.50 131 ARG A C 1
ATOM 1043 O O . ARG A 1 131 ? -1.297 15.212 10.605 1.00 78.50 131 ARG A O 1
ATOM 1050 N N . SER A 1 132 ? -2.512 15.907 8.853 1.00 81.81 132 SER A N 1
ATOM 1051 C CA . SER A 1 132 ? -3.262 14.658 8.680 1.00 81.81 132 SER A CA 1
ATOM 1052 C C . SER A 1 132 ? -2.368 13.489 8.248 1.00 81.81 132 SER A C 1
ATOM 1054 O O . SER A 1 132 ? -2.511 12.394 8.783 1.00 81.81 132 SER A O 1
ATOM 1056 N N . LYS A 1 133 ? -1.387 13.726 7.363 1.00 83.25 133 LYS A N 1
ATOM 1057 C CA . LYS A 1 133 ? -0.459 12.685 6.878 1.00 83.25 133 LYS A CA 1
ATOM 1058 C C . LYS A 1 133 ? 0.543 12.211 7.936 1.00 83.25 133 LYS A C 1
ATOM 1060 O O . LYS A 1 133 ? 1.100 11.132 7.799 1.00 83.25 133 LYS A O 1
ATOM 1065 N N . ARG A 1 134 ? 0.748 12.995 9.000 1.00 84.50 134 ARG A N 1
ATOM 1066 C CA . ARG A 1 134 ? 1.646 12.662 10.123 1.00 84.50 134 ARG A CA 1
ATOM 1067 C C . ARG A 1 134 ? 0.959 11.860 11.235 1.00 84.50 134 ARG A C 1
ATOM 1069 O O . ARG A 1 134 ? 1.595 11.494 12.220 1.00 84.50 134 ARG A O 1
ATOM 1076 N N . LYS A 1 135 ? -0.354 11.632 11.127 1.00 90.75 135 LYS A N 1
ATOM 1077 C CA . LYS A 1 135 ? -1.113 10.857 12.114 1.00 90.75 135 LYS A CA 1
ATOM 1078 C C . LYS A 1 135 ? -0.836 9.371 11.933 1.00 90.75 135 LYS A C 1
ATOM 1080 O O . LYS A 1 135 ? -0.843 8.873 10.812 1.00 90.75 135 LYS A O 1
ATOM 1085 N N . CYS A 1 136 ? -0.688 8.655 13.047 1.00 92.81 136 CYS A N 1
ATOM 1086 C CA . CYS A 1 136 ? -0.508 7.207 13.020 1.00 92.81 136 CYS A CA 1
ATOM 1087 C C . CYS A 1 136 ? -1.669 6.514 12.278 1.00 92.81 136 CYS A C 1
ATOM 1089 O O . CYS A 1 136 ? -2.834 6.608 12.696 1.00 92.81 136 CYS A O 1
ATOM 1091 N N . THR A 1 137 ? -1.356 5.805 11.193 1.00 92.50 137 THR A N 1
ATOM 1092 C CA . THR A 1 137 ? -2.344 5.141 10.328 1.00 92.50 137 THR A CA 1
ATOM 1093 C C . THR A 1 137 ? -3.036 3.986 11.048 1.00 92.50 137 THR A C 1
ATOM 1095 O O . THR A 1 137 ? -4.262 3.884 11.001 1.00 92.50 137 THR A O 1
ATOM 1098 N N . VAL A 1 138 ? -2.286 3.178 11.803 1.00 93.31 138 VAL A N 1
ATOM 1099 C CA . VAL A 1 138 ? -2.829 2.064 12.599 1.00 93.31 138 VAL A CA 1
ATOM 1100 C C . VAL A 1 138 ? -3.713 2.573 13.738 1.00 93.31 138 VAL A C 1
ATOM 1102 O O . VAL A 1 138 ? -4.828 2.093 13.904 1.00 93.31 138 VAL A O 1
ATOM 1105 N N . CYS A 1 139 ? -3.297 3.601 14.490 1.00 92.31 139 CYS A N 1
ATOM 1106 C CA . CYS A 1 139 ? -4.172 4.195 15.512 1.00 92.31 139 CYS A CA 1
ATOM 1107 C C . CYS A 1 139 ? -5.456 4.765 14.907 1.00 92.31 139 CYS A C 1
ATOM 1109 O O . CYS A 1 139 ? -6.525 4.651 15.505 1.00 92.31 139 CYS A O 1
ATOM 1111 N N . SER A 1 140 ? -5.367 5.360 13.717 1.00 91.62 140 SER A N 1
ATOM 1112 C CA . SER A 1 140 ? -6.546 5.851 13.005 1.00 91.62 140 SER A CA 1
ATOM 1113 C C . SER A 1 140 ? -7.497 4.705 12.646 1.00 91.62 140 SER A C 1
ATOM 1115 O O . SER A 1 140 ? -8.696 4.807 12.913 1.00 91.62 140 SER A O 1
ATOM 1117 N N . PHE A 1 141 ? -6.956 3.603 12.121 1.00 92.81 141 PHE A N 1
ATOM 1118 C CA . PHE A 1 141 ? -7.707 2.414 11.721 1.00 92.81 141 PHE A CA 1
ATOM 1119 C C . PHE A 1 141 ? -8.351 1.674 12.900 1.00 92.81 141 PHE A C 1
ATOM 1121 O O . PHE A 1 141 ? -9.526 1.325 12.841 1.00 92.81 141 PHE A O 1
ATOM 1128 N N . GLU A 1 142 ? -7.642 1.516 14.017 1.00 92.38 142 GLU A N 1
ATOM 1129 C CA . GLU A 1 142 ? -8.168 0.855 15.223 1.00 92.38 142 GLU A CA 1
ATOM 1130 C C . GLU A 1 142 ? -9.182 1.727 16.004 1.00 92.38 142 GLU A C 1
ATOM 1132 O O . GLU A 1 142 ? -9.720 1.318 17.036 1.00 92.38 142 GLU A O 1
ATOM 1137 N N . CYS A 1 143 ? -9.510 2.915 15.481 1.00 88.81 143 CYS A N 1
ATOM 1138 C CA . CYS A 1 143 ? -10.364 3.935 16.097 1.00 88.81 143 CYS A CA 1
ATOM 1139 C C . CYS A 1 143 ? -9.804 4.534 17.400 1.00 88.81 143 CYS A C 1
ATOM 1141 O O . CYS A 1 143 ? -10.567 4.972 18.253 1.00 88.81 143 CYS A O 1
ATOM 1143 N N . ARG A 1 144 ? -8.477 4.602 17.546 1.00 87.38 144 ARG A N 1
ATOM 1144 C CA . ARG A 1 144 ? -7.795 5.285 18.659 1.00 87.38 144 ARG A CA 1
ATOM 1145 C C . ARG A 1 144 ? -7.459 6.734 18.320 1.00 87.38 144 ARG A C 1
ATOM 1147 O O . ARG A 1 144 ? -7.395 7.121 17.148 1.00 87.38 144 ARG A O 1
ATOM 1154 N N . ASN A 1 145 ? -7.156 7.534 19.339 1.00 85.62 145 ASN A N 1
ATOM 1155 C CA . ASN A 1 145 ? -6.595 8.873 19.153 1.00 85.62 145 ASN A CA 1
ATOM 1156 C C . ASN A 1 145 ? -5.223 8.768 18.475 1.00 85.62 145 ASN A C 1
ATOM 1158 O O . ASN A 1 145 ? -4.272 8.224 19.034 1.00 85.62 145 ASN A O 1
ATOM 1162 N N . ALA A 1 146 ? -5.146 9.230 17.225 1.00 84.12 146 ALA A N 1
ATOM 1163 C CA . ALA A 1 146 ? -3.953 9.074 16.408 1.00 84.12 146 ALA A CA 1
ATOM 1164 C C . ALA A 1 146 ? -2.886 10.082 16.840 1.00 84.12 146 ALA A C 1
ATOM 1166 O O . ALA A 1 146 ? -3.088 11.294 16.759 1.00 84.12 146 ALA A O 1
ATOM 1167 N N . THR A 1 147 ? -1.748 9.568 17.297 1.00 84.62 147 THR A N 1
ATOM 1168 C CA . THR A 1 147 ? -0.592 10.379 17.676 1.00 84.62 147 THR A CA 1
ATOM 1169 C C . THR A 1 147 ? 0.063 10.995 16.440 1.00 84.62 147 THR A C 1
ATOM 1171 O O . THR A 1 147 ? 0.009 10.423 15.350 1.00 84.62 147 THR A O 1
ATOM 1174 N N . GLN A 1 148 ? 0.683 12.165 16.622 1.00 79.12 148 GLN A N 1
ATOM 1175 C CA . GLN A 1 148 ? 1.489 12.835 15.589 1.00 79.12 148 GLN A CA 1
ATOM 1176 C C . GLN A 1 148 ? 2.998 12.586 15.761 1.00 79.12 148 GLN A C 1
ATOM 1178 O O . GLN A 1 148 ? 3.745 12.722 14.800 1.00 79.12 148 GLN A O 1
ATOM 1183 N N . LYS A 1 149 ? 3.446 12.168 16.960 1.00 82.12 149 LYS A N 1
ATOM 1184 C CA . LYS A 1 149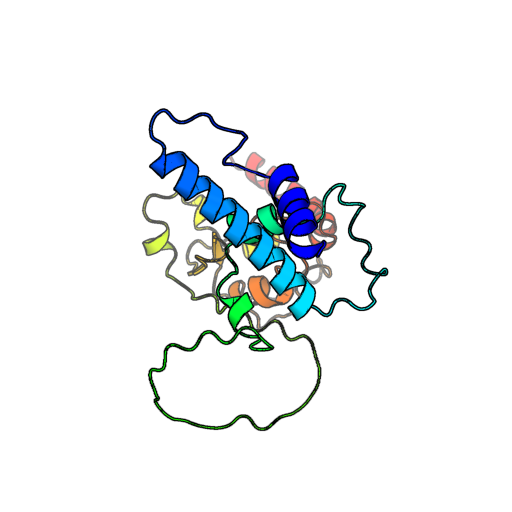 ? 4.803 11.645 17.194 1.00 82.12 149 LYS A CA 1
ATOM 1185 C C . LYS A 1 149 ? 4.896 10.241 16.587 1.00 82.12 149 LYS A C 1
ATOM 1187 O O . LYS A 1 149 ? 4.516 9.260 17.232 1.00 82.12 149 LYS A O 1
ATOM 1192 N N . THR A 1 150 ? 5.293 10.176 15.324 1.00 88.19 150 THR A N 1
ATOM 1193 C CA . THR A 1 150 ? 5.346 8.950 14.522 1.00 88.19 150 THR A CA 1
ATOM 1194 C C . THR A 1 150 ? 6.668 8.843 13.775 1.00 88.19 150 THR A C 1
ATOM 1196 O O . THR A 1 150 ? 7.325 9.851 13.514 1.00 88.19 150 THR A O 1
ATOM 1199 N N . ASP A 1 151 ? 7.018 7.622 13.403 1.00 89.62 151 ASP A N 1
ATOM 1200 C CA . ASP A 1 151 ? 8.044 7.337 12.416 1.00 89.62 151 ASP A CA 1
ATOM 1201 C C . ASP A 1 151 ? 7.384 7.090 11.064 1.00 89.62 151 ASP A C 1
ATOM 1203 O O . ASP A 1 151 ? 6.277 6.552 10.973 1.00 89.62 151 ASP A O 1
ATOM 1207 N N . TYR A 1 152 ? 8.059 7.511 10.009 1.00 91.69 152 TYR A N 1
ATOM 1208 C CA . TYR A 1 152 ? 7.639 7.378 8.634 1.00 91.69 152 TYR A CA 1
ATOM 1209 C C . TYR A 1 152 ? 8.362 6.208 7.974 1.00 91.69 152 TYR A C 1
ATOM 1211 O O . TYR A 1 152 ? 9.587 6.094 8.032 1.00 91.69 152 TYR A O 1
ATOM 1219 N N . CYS A 1 153 ? 7.582 5.342 7.338 1.00 90.88 153 CYS A N 1
ATOM 1220 C CA . CYS A 1 153 ? 8.078 4.314 6.442 1.00 90.88 153 CYS A CA 1
ATOM 1221 C C . CYS A 1 153 ? 8.033 4.864 5.013 1.00 90.88 153 CYS A C 1
ATOM 1223 O O . CYS A 1 153 ? 6.948 5.106 4.487 1.00 90.88 153 CYS A O 1
ATOM 1225 N N . SER A 1 154 ? 9.192 5.048 4.376 1.00 87.31 154 SER A N 1
ATOM 1226 C CA . SER A 1 154 ? 9.261 5.519 2.986 1.00 87.31 154 SER A CA 1
ATOM 1227 C C . SER A 1 154 ? 8.775 4.476 1.983 1.00 87.31 154 SER A C 1
ATOM 1229 O O . SER A 1 154 ? 8.158 4.849 0.993 1.00 87.31 154 SER A O 1
ATOM 1231 N N . THR A 1 155 ? 8.995 3.188 2.265 1.00 88.00 155 THR A N 1
ATOM 1232 C CA . THR A 1 155 ? 8.570 2.071 1.405 1.00 88.00 155 THR A CA 1
ATOM 1233 C C . THR A 1 155 ? 7.053 2.010 1.285 1.00 88.00 155 THR A C 1
ATOM 1235 O O . THR A 1 155 ? 6.517 1.921 0.188 1.00 88.00 155 THR A O 1
ATOM 1238 N N . HIS A 1 156 ? 6.358 2.118 2.419 1.00 89.00 156 HIS A N 1
ATOM 1239 C CA . HIS A 1 156 ? 4.905 1.965 2.478 1.00 89.00 156 HIS A CA 1
ATOM 1240 C C . HIS A 1 156 ? 4.151 3.289 2.623 1.00 89.00 156 HIS A C 1
ATOM 1242 O O . HIS A 1 156 ? 2.941 3.291 2.809 1.00 89.00 156 HIS A O 1
ATOM 1248 N N . GLN A 1 157 ? 4.859 4.420 2.603 1.00 90.44 157 GLN A N 1
ATOM 1249 C CA . GLN A 1 157 ? 4.311 5.776 2.716 1.00 90.44 157 GLN A CA 1
ATOM 1250 C C . GLN A 1 157 ? 3.357 5.992 3.910 1.00 90.44 157 GLN A C 1
ATOM 1252 O O . GLN A 1 157 ? 2.422 6.796 3.853 1.00 90.44 157 GLN A O 1
ATOM 1257 N N . VAL A 1 158 ? 3.603 5.303 5.030 1.00 91.69 158 VAL A N 1
ATOM 1258 C CA . VAL A 1 158 ? 2.783 5.382 6.250 1.00 91.69 158 VAL A CA 1
ATOM 1259 C C . VAL A 1 158 ? 3.533 6.003 7.419 1.00 91.69 158 VAL A C 1
ATOM 1261 O O . VAL A 1 158 ? 4.721 5.766 7.625 1.00 91.69 158 VAL A O 1
ATOM 1264 N N . ALA A 1 159 ? 2.796 6.755 8.235 1.00 93.31 159 ALA A N 1
ATOM 1265 C CA . ALA A 1 159 ? 3.240 7.239 9.534 1.00 93.31 159 ALA A CA 1
ATOM 1266 C C . ALA A 1 159 ? 2.724 6.305 10.643 1.00 93.31 159 ALA A C 1
ATOM 1268 O O . ALA A 1 159 ? 1.522 6.040 10.730 1.00 93.31 159 ALA A O 1
ATOM 1269 N N . LEU A 1 160 ? 3.613 5.804 11.500 1.00 93.50 160 LEU A N 1
ATOM 1270 C CA . LEU A 1 160 ? 3.328 4.802 12.531 1.00 93.50 160 LEU A CA 1
ATOM 1271 C C . LEU A 1 160 ? 3.991 5.194 13.853 1.00 93.50 160 LEU A C 1
ATOM 1273 O O . LEU A 1 160 ? 5.132 5.632 13.877 1.00 93.50 160 LEU A O 1
ATOM 1277 N N . CYS A 1 161 ? 3.304 5.037 14.984 1.00 91.44 161 CYS A N 1
ATOM 1278 C CA . CYS A 1 161 ? 3.929 5.286 16.287 1.00 91.44 161 CYS A CA 1
ATOM 1279 C C . CYS A 1 161 ? 4.609 4.035 16.861 1.00 91.44 161 CYS A C 1
ATOM 1281 O O . CYS A 1 161 ? 4.106 2.921 16.719 1.00 91.44 161 CYS A O 1
ATOM 1283 N N . LYS A 1 162 ? 5.677 4.230 17.636 1.00 87.69 162 LYS A N 1
ATOM 1284 C CA . LYS A 1 162 ? 6.358 3.171 18.403 1.00 87.69 162 LYS A CA 1
ATOM 1285 C C . LYS A 1 162 ? 5.679 2.818 19.738 1.00 87.69 162 LYS A C 1
ATOM 1287 O O . LYS A 1 162 ? 6.294 2.216 20.603 1.00 87.69 162 LYS A O 1
ATOM 1292 N N . ARG A 1 163 ? 4.412 3.197 19.937 1.00 86.88 163 ARG A N 1
ATOM 1293 C CA . ARG A 1 163 ? 3.656 2.844 21.151 1.00 86.88 163 ARG A CA 1
ATOM 1294 C C . ARG A 1 163 ? 2.984 1.486 20.998 1.00 86.88 163 ARG A C 1
ATOM 1296 O O . ARG A 1 163 ? 2.357 1.240 19.960 1.00 86.88 163 ARG A O 1
ATOM 1303 N N . SER A 1 164 ? 3.096 0.657 22.030 1.00 88.25 164 SER A N 1
ATOM 1304 C CA . SER A 1 164 ? 2.217 -0.482 22.282 1.00 88.25 164 SER A CA 1
ATOM 1305 C C . SER A 1 164 ? 0.901 0.003 22.894 1.00 88.25 164 SER A C 1
ATOM 1307 O O . SER A 1 164 ? 0.811 1.103 23.445 1.00 88.25 164 SER A O 1
ATOM 1309 N N . TYR A 1 165 ? -0.149 -0.791 22.729 1.00 85.06 165 TYR A N 1
ATOM 1310 C CA . TYR A 1 165 ? -1.479 -0.493 23.248 1.00 85.06 165 TYR A CA 1
ATOM 1311 C C . TYR A 1 165 ? -2.119 -1.792 23.730 1.00 85.06 165 TYR A C 1
ATOM 1313 O O . TYR A 1 165 ? -1.924 -2.812 23.057 1.00 85.06 165 TYR A O 1
ATOM 1321 N N . PRO A 1 166 ? -2.923 -1.740 24.808 1.00 85.31 166 PRO A N 1
ATOM 1322 C CA . PRO A 1 166 ? -3.663 -2.901 25.276 1.00 85.31 166 PRO A CA 1
ATOM 1323 C C . PRO A 1 166 ? -4.611 -3.402 24.188 1.00 85.31 166 PRO A C 1
ATOM 1325 O O . PRO A 1 166 ? -5.037 -2.648 23.298 1.00 85.31 166 PRO A O 1
ATOM 1328 N N . VAL A 1 167 ? -4.924 -4.689 24.253 1.00 83.06 167 VAL A N 1
ATOM 1329 C CA . VAL A 1 167 ? -5.829 -5.335 23.312 1.00 83.06 167 VAL A CA 1
ATOM 1330 C C . VAL A 1 167 ? -7.232 -4.749 23.426 1.00 83.06 167 VAL A C 1
ATOM 1332 O O . VAL A 1 167 ? -7.759 -4.496 24.505 1.00 83.06 167 VAL A O 1
ATOM 1335 N N . ALA A 1 168 ? -7.856 -4.520 22.272 1.00 80.56 168 ALA A N 1
ATOM 1336 C CA . ALA A 1 168 ? -9.244 -4.101 22.214 1.00 80.56 168 ALA A CA 1
ATOM 1337 C C . ALA A 1 168 ? -10.150 -5.339 22.272 1.00 80.56 168 ALA A C 1
ATOM 1339 O O . ALA A 1 168 ? -10.501 -5.890 21.230 1.00 80.56 168 ALA A O 1
ATOM 1340 N N . THR A 1 169 ? -10.567 -5.743 23.474 1.00 81.00 169 THR A N 1
ATOM 1341 C CA . THR A 1 169 ? -11.419 -6.928 23.706 1.00 81.00 169 THR A CA 1
ATOM 1342 C C . THR A 1 169 ? -12.729 -6.887 22.909 1.00 81.00 169 THR A C 1
ATOM 1344 O O . THR A 1 169 ? -13.210 -7.911 22.442 1.00 81.00 169 THR A O 1
ATOM 1347 N N . GLY A 1 170 ? -13.273 -5.692 22.649 1.00 83.75 170 GLY A N 1
ATOM 1348 C CA . GLY A 1 170 ? -14.462 -5.504 21.803 1.00 83.75 170 GLY A CA 1
ATOM 1349 C C . GLY A 1 170 ? -14.218 -5.581 20.286 1.00 83.75 170 GLY A C 1
ATOM 1350 O O . GLY A 1 170 ? -15.135 -5.312 19.513 1.00 83.75 170 GLY A O 1
ATOM 1351 N N . LYS A 1 171 ? -12.988 -5.864 19.830 1.00 86.31 171 LYS A N 1
ATOM 1352 C CA . LYS A 1 171 ? -12.595 -5.903 18.407 1.00 86.31 171 LYS A CA 1
ATOM 1353 C C . LYS A 1 171 ? -11.634 -7.075 18.128 1.00 86.31 171 LYS A C 1
ATOM 1355 O O . LYS A 1 171 ? -10.459 -6.850 17.820 1.00 86.31 171 LYS A O 1
ATOM 1360 N N . PRO A 1 172 ? -12.117 -8.330 18.194 1.00 87.75 172 PRO A N 1
ATOM 1361 C CA . PRO A 1 172 ? -11.278 -9.527 18.060 1.00 87.75 172 PRO A CA 1
ATOM 1362 C C . PRO A 1 172 ? -10.638 -9.686 16.670 1.00 87.75 172 PRO A C 1
ATOM 1364 O O . PRO A 1 172 ? -9.618 -10.351 16.518 1.00 87.75 172 PRO A O 1
ATOM 1367 N N . HIS A 1 173 ? -11.191 -9.047 15.633 1.00 88.25 173 HIS A N 1
ATOM 1368 C CA . HIS A 1 173 ? -10.643 -9.073 14.270 1.00 88.25 173 HIS A CA 1
ATOM 1369 C C . HIS A 1 173 ? -9.350 -8.260 14.097 1.00 88.25 173 HIS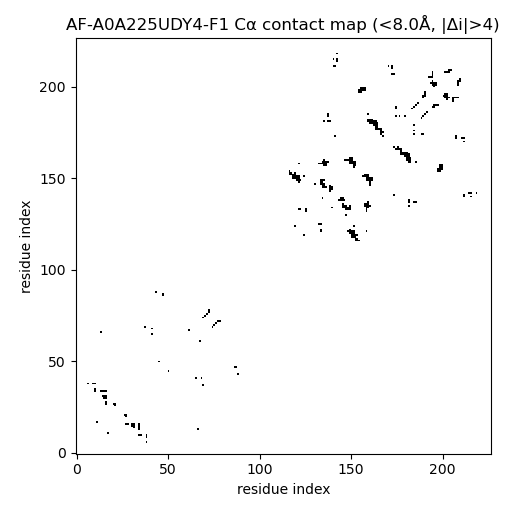 A C 1
ATOM 1371 O O . HIS A 1 173 ? -8.686 -8.390 13.066 1.00 88.25 173 HIS A O 1
ATOM 1377 N N . LEU A 1 174 ? -9.001 -7.406 15.062 1.00 91.38 174 LEU A N 1
ATOM 1378 C CA . LEU A 1 174 ? -7.762 -6.625 15.058 1.00 91.38 174 LEU A CA 1
ATOM 1379 C C . LEU A 1 174 ? -6.573 -7.441 15.590 1.00 91.38 174 LEU A C 1
ATOM 1381 O O . LEU A 1 174 ? -6.712 -8.590 16.006 1.00 91.38 174 LEU A O 1
ATOM 1385 N N . CYS A 1 175 ? -5.377 -6.851 15.552 1.00 88.94 175 CYS A N 1
ATOM 1386 C CA . CYS A 1 175 ? -4.179 -7.482 16.099 1.00 88.94 175 CYS A CA 1
ATOM 1387 C C . CYS A 1 175 ? -4.280 -7.635 17.627 1.00 88.94 175 CYS A C 1
ATOM 1389 O O . CYS A 1 175 ? -4.345 -6.632 18.342 1.00 88.94 175 CYS A O 1
ATOM 1391 N N . GLN A 1 176 ? -4.231 -8.884 18.103 1.00 89.56 176 GLN A N 1
ATOM 1392 C CA . GLN A 1 176 ? -4.336 -9.255 19.522 1.00 89.56 176 GLN A CA 1
ATOM 1393 C C . GLN A 1 176 ? -2.987 -9.234 20.272 1.00 89.56 176 GLN A C 1
ATOM 1395 O O . GLN A 1 176 ? -2.904 -9.656 21.415 1.00 89.56 176 GLN A O 1
ATOM 1400 N N . GLN A 1 177 ? -1.912 -8.763 19.634 1.00 87.19 177 GLN A N 1
ATOM 1401 C CA . GLN A 1 177 ? -0.592 -8.681 20.263 1.00 87.19 177 GLN A CA 1
ATOM 1402 C C . GLN A 1 177 ? -0.467 -7.379 21.068 1.00 87.19 177 GLN A C 1
ATOM 1404 O O . GLN A 1 177 ? -0.562 -6.282 20.504 1.00 87.19 177 GLN A O 1
ATOM 1409 N N . GLU A 1 178 ? -0.249 -7.489 22.379 1.00 86.00 178 GLU A N 1
ATOM 1410 C CA . GLU A 1 178 ? -0.141 -6.346 23.304 1.00 86.00 178 GLU A CA 1
ATOM 1411 C C . GLU A 1 178 ? 1.226 -5.671 23.256 1.00 86.00 178 GLU A C 1
ATOM 1413 O O . GLU A 1 178 ? 1.323 -4.445 23.249 1.00 86.00 178 GLU A O 1
ATOM 1418 N N . THR A 1 179 ? 2.287 -6.469 23.154 1.00 87.62 179 THR A N 1
ATOM 1419 C CA . THR A 1 179 ? 3.676 -5.993 23.157 1.00 87.62 179 THR A CA 1
ATOM 1420 C C . THR A 1 179 ? 4.064 -5.297 21.854 1.00 87.62 179 THR A C 1
ATOM 1422 O O . THR A 1 179 ? 5.069 -4.591 21.796 1.00 87.62 179 THR A O 1
ATOM 1425 N N . TRP A 1 180 ? 3.258 -5.452 20.799 1.00 89.38 180 TRP A N 1
ATOM 1426 C CA . TRP A 1 180 ? 3.575 -4.916 19.483 1.00 89.38 180 TRP A CA 1
ATOM 1427 C C . TRP A 1 180 ? 3.231 -3.435 19.365 1.00 89.38 180 TRP A C 1
ATOM 1429 O O . TRP A 1 180 ? 2.103 -2.985 19.593 1.00 89.38 180 TRP A O 1
ATOM 1439 N N . THR A 1 181 ? 4.209 -2.671 18.903 1.00 92.62 181 THR A N 1
ATOM 1440 C CA . THR A 1 181 ? 4.032 -1.274 18.514 1.00 92.62 181 THR A CA 1
ATOM 1441 C C . THR A 1 181 ? 3.178 -1.154 17.252 1.00 92.62 181 THR A C 1
ATOM 1443 O O . THR A 1 181 ? 3.049 -2.105 16.481 1.00 92.62 181 THR A O 1
ATOM 1446 N N . CYS A 1 182 ? 2.626 0.029 16.963 1.00 91.94 182 CYS A N 1
ATOM 1447 C CA . CYS A 1 182 ? 1.919 0.228 15.688 1.00 91.94 182 CYS A CA 1
ATOM 1448 C C . CYS A 1 182 ? 2.821 -0.013 14.468 1.00 91.94 182 CYS A C 1
ATOM 1450 O O . CYS A 1 182 ? 2.317 -0.440 13.432 1.00 91.94 182 CYS A O 1
ATOM 1452 N N . TRP A 1 183 ? 4.133 0.211 14.598 1.00 91.56 183 TRP A N 1
ATOM 1453 C CA . TRP A 1 183 ? 5.111 -0.157 13.575 1.00 91.56 183 TRP A CA 1
ATOM 1454 C C . TRP A 1 183 ? 5.108 -1.664 13.295 1.00 91.56 183 TRP A C 1
ATOM 1456 O O . TRP A 1 183 ? 4.946 -2.083 12.149 1.00 91.56 183 TRP A O 1
ATOM 1466 N N . GLN A 1 184 ? 5.231 -2.475 14.346 1.00 91.25 184 GLN A N 1
ATOM 1467 C CA . GLN A 1 184 ? 5.220 -3.937 14.250 1.00 91.25 184 GLN A CA 1
ATOM 1468 C C . GLN A 1 184 ? 3.857 -4.457 13.789 1.00 91.25 184 GLN A C 1
ATOM 1470 O O . GLN A 1 184 ? 3.793 -5.249 12.858 1.00 91.25 184 GLN A O 1
ATOM 1475 N N . LYS A 1 185 ? 2.752 -3.954 14.357 1.00 92.38 185 LYS A N 1
ATOM 1476 C CA . LYS A 1 185 ? 1.391 -4.337 13.946 1.00 92.38 185 LYS A CA 1
ATOM 1477 C C . LYS A 1 185 ? 1.154 -4.091 12.457 1.00 92.38 185 LYS A C 1
ATOM 1479 O O . LYS A 1 185 ? 0.535 -4.921 11.796 1.00 92.38 185 LYS A O 1
ATOM 1484 N N . PHE A 1 186 ? 1.645 -2.974 11.917 1.00 92.81 186 PHE A N 1
ATOM 1485 C CA . PHE A 1 186 ? 1.527 -2.693 10.490 1.00 92.81 186 PHE A CA 1
A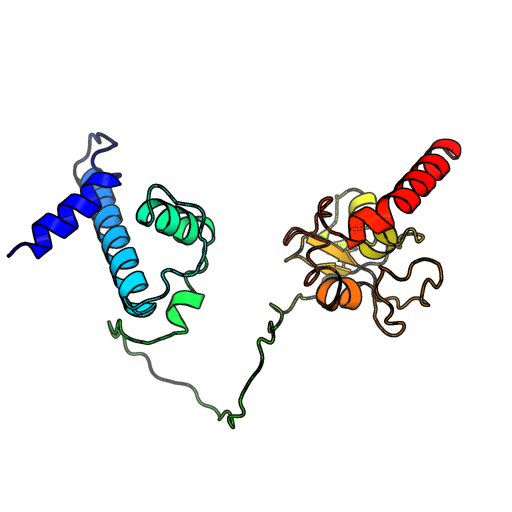TOM 1486 C C . PHE A 1 186 ? 2.267 -3.739 9.648 1.00 92.81 186 PHE A C 1
ATOM 1488 O O . PHE A 1 186 ? 1.631 -4.419 8.849 1.00 92.81 186 PHE A O 1
ATOM 1495 N N . HIS A 1 187 ? 3.574 -3.902 9.865 1.00 90.00 187 HIS A N 1
ATOM 1496 C CA . HIS A 1 187 ? 4.425 -4.735 9.010 1.00 90.00 187 HIS A CA 1
ATOM 1497 C C . HIS A 1 187 ? 4.210 -6.240 9.207 1.00 90.00 187 HIS A C 1
ATOM 1499 O O . HIS A 1 187 ? 4.291 -6.989 8.243 1.00 90.00 187 HIS A O 1
ATOM 1505 N N . LEU A 1 188 ? 3.913 -6.684 10.431 1.00 89.94 188 LEU A N 1
ATOM 1506 C CA . LEU A 1 188 ? 3.837 -8.108 10.777 1.00 89.94 188 LEU A CA 1
ATOM 1507 C C . LEU A 1 188 ? 2.412 -8.669 10.763 1.00 89.94 188 LEU A C 1
ATOM 1509 O O . LEU A 1 188 ? 2.236 -9.877 10.661 1.00 89.94 188 LEU A O 1
ATOM 1513 N N . PHE A 1 189 ? 1.378 -7.826 10.872 1.00 91.81 189 PHE A N 1
ATOM 1514 C CA . PHE A 1 189 ? -0.011 -8.299 10.930 1.00 91.81 189 PHE A CA 1
ATOM 1515 C C . PHE A 1 189 ? -0.894 -7.708 9.836 1.00 91.81 189 PHE A C 1
ATOM 1517 O O . PHE A 1 189 ? -1.525 -8.450 9.087 1.00 91.81 189 PHE A O 1
ATOM 1524 N N . TYR A 1 190 ? -0.973 -6.381 9.729 1.00 93.38 190 TYR A N 1
ATOM 1525 C CA . TYR A 1 190 ? -1.941 -5.750 8.831 1.00 93.38 190 TYR A CA 1
ATOM 1526 C C . TYR A 1 190 ? -1.522 -5.786 7.360 1.00 93.38 190 TYR A C 1
ATOM 1528 O O . TYR A 1 190 ? -2.383 -5.959 6.494 1.00 93.38 190 TYR A O 1
ATOM 1536 N N . LEU A 1 191 ? -0.229 -5.642 7.071 1.00 91.00 191 LEU A N 1
ATOM 1537 C CA . LEU A 1 191 ? 0.300 -5.714 5.714 1.00 91.00 191 LEU A CA 1
ATOM 1538 C C . LEU A 1 191 ? 0.231 -7.152 5.152 1.00 91.00 191 LEU A C 1
ATOM 1540 O O . LEU A 1 191 ? -0.380 -7.315 4.094 1.00 91.00 191 LEU A O 1
ATOM 1544 N N . PRO A 1 192 ? 0.683 -8.211 5.865 1.00 90.12 192 PRO A N 1
ATOM 1545 C CA . PRO A 1 192 ? 0.563 -9.590 5.377 1.00 90.12 192 PRO A CA 1
ATOM 1546 C C . PRO A 1 192 ? -0.892 -10.037 5.199 1.00 90.12 192 PRO A C 1
ATOM 1548 O O . PRO A 1 192 ? -1.225 -10.732 4.243 1.00 90.12 192 PRO A O 1
ATOM 1551 N N . LYS A 1 193 ? -1.803 -9.566 6.063 1.00 90.12 193 LYS A N 1
ATOM 1552 C CA . LYS A 1 193 ? -3.248 -9.833 5.944 1.00 90.12 193 LYS A CA 1
ATOM 1553 C C . LYS A 1 193 ? -3.964 -8.957 4.912 1.00 90.12 193 LYS A C 1
ATOM 1555 O O . LYS A 1 193 ? -5.196 -8.943 4.882 1.00 90.12 193 LYS A O 1
ATOM 1560 N N . GLN A 1 194 ? -3.220 -8.225 4.079 1.00 91.06 194 GLN A N 1
ATOM 1561 C CA . GLN A 1 194 ? -3.751 -7.421 2.976 1.00 91.06 194 GLN A CA 1
ATOM 1562 C C . GLN A 1 194 ? -4.805 -6.397 3.434 1.00 91.06 194 GLN A C 1
ATOM 1564 O O . GLN A 1 194 ? -5.764 -6.106 2.717 1.00 91.06 194 GLN A O 1
ATOM 1569 N N . VAL A 1 195 ? -4.654 -5.842 4.642 1.00 93.44 195 VAL A N 1
ATOM 1570 C CA . VAL A 1 195 ? -5.502 -4.740 5.135 1.00 93.44 195 VAL A CA 1
ATOM 1571 C C . VAL A 1 195 ? -5.077 -3.417 4.507 1.00 93.44 195 VAL A C 1
ATOM 1573 O O . VAL A 1 195 ? -5.915 -2.549 4.258 1.00 93.44 195 VAL A O 1
ATOM 1576 N N . TYR A 1 196 ? -3.788 -3.292 4.196 1.00 93.19 196 TYR A N 1
ATOM 1577 C CA . TYR A 1 196 ? -3.207 -2.163 3.481 1.00 93.19 196 TYR A CA 1
ATOM 1578 C C . TYR A 1 196 ? -2.646 -2.605 2.122 1.00 93.19 196 TYR A C 1
ATOM 1580 O O . TYR A 1 196 ? -2.337 -3.776 1.911 1.00 93.19 196 TYR A O 1
ATOM 1588 N N . THR A 1 197 ? -2.555 -1.675 1.173 1.00 91.00 197 THR A N 1
ATOM 1589 C CA . THR A 1 197 ? -1.745 -1.817 -0.041 1.00 91.00 197 THR A CA 1
ATOM 1590 C C . THR A 1 197 ? -0.267 -1.634 0.295 1.00 91.00 197 THR A C 1
ATOM 1592 O O . THR A 1 197 ? 0.062 -1.158 1.382 1.00 91.00 197 THR A O 1
ATOM 1595 N N . ALA A 1 198 ? 0.611 -1.965 -0.656 1.00 87.50 198 ALA A N 1
ATOM 1596 C CA . ALA A 1 198 ? 2.033 -1.652 -0.546 1.00 87.50 198 ALA A CA 1
ATOM 1597 C C . ALA A 1 198 ? 2.240 -0.150 -0.279 1.00 87.50 198 ALA A C 1
ATOM 1599 O O . ALA A 1 198 ? 2.939 0.206 0.652 1.00 87.50 198 ALA A O 1
ATOM 1600 N N . ASP A 1 199 ? 1.496 0.729 -0.954 1.00 87.81 199 ASP A N 1
ATOM 1601 C CA . ASP A 1 199 ? 1.576 2.187 -0.734 1.00 87.81 199 ASP A CA 1
ATOM 1602 C C . ASP A 1 199 ? 0.903 2.692 0.559 1.00 87.81 199 ASP A C 1
ATOM 1604 O O . ASP A 1 199 ? 0.672 3.891 0.710 1.00 87.81 199 ASP A O 1
ATOM 1608 N N . GLY A 1 200 ? 0.485 1.800 1.463 1.00 86.06 200 GLY A N 1
ATOM 1609 C CA . GLY A 1 200 ? -0.100 2.198 2.745 1.00 86.06 200 GLY A CA 1
ATOM 1610 C C . GLY A 1 200 ? -1.575 2.601 2.709 1.00 86.06 200 GLY A C 1
ATOM 1611 O O . GLY A 1 200 ? -2.113 3.065 3.719 1.00 86.06 200 GLY A O 1
ATOM 1612 N N . ASN A 1 201 ? -2.268 2.405 1.584 1.00 90.56 201 ASN A N 1
ATOM 1613 C CA . ASN A 1 201 ? -3.695 2.703 1.456 1.00 90.56 201 ASN A CA 1
ATOM 1614 C C . ASN A 1 201 ? -4.559 1.562 2.008 1.00 90.56 201 ASN A C 1
ATOM 1616 O O . ASN A 1 201 ? -4.246 0.391 1.837 1.00 90.56 201 ASN A O 1
ATOM 1620 N N . LEU A 1 202 ? -5.688 1.880 2.648 1.00 91.94 202 LEU A N 1
ATOM 1621 C CA . LEU A 1 202 ? -6.591 0.861 3.200 1.00 91.94 202 LEU A CA 1
ATOM 1622 C C . LEU A 1 202 ? -7.331 0.088 2.096 1.00 91.94 202 LEU A C 1
ATOM 1624 O O . LEU A 1 202 ? -8.074 0.672 1.303 1.00 91.94 202 LEU A O 1
ATOM 1628 N N . ARG A 1 203 ? -7.218 -1.242 2.112 1.00 91.50 203 ARG A N 1
ATOM 1629 C CA . ARG A 1 203 ? -7.953 -2.153 1.226 1.00 91.50 203 ARG A CA 1
ATOM 1630 C C . ARG A 1 203 ? -9.345 -2.429 1.785 1.00 91.50 203 ARG A C 1
ATOM 1632 O O . ARG A 1 203 ? -9.526 -3.249 2.691 1.00 91.50 203 ARG A O 1
ATOM 1639 N N . ARG A 1 204 ? -10.353 -1.774 1.199 1.00 91.38 204 ARG A N 1
ATOM 1640 C CA . ARG A 1 204 ? -11.765 -1.894 1.619 1.00 91.38 204 ARG A CA 1
ATOM 1641 C C . ARG A 1 204 ? -12.368 -3.289 1.406 1.00 91.38 204 ARG A C 1
ATOM 1643 O O . ARG A 1 204 ? -13.392 -3.615 1.999 1.00 91.38 204 ARG A O 1
ATOM 1650 N N . SER A 1 205 ? -11.742 -4.105 0.563 1.00 89.62 205 SER A N 1
ATOM 1651 C CA . SER A 1 205 ? -12.125 -5.496 0.315 1.00 89.62 205 SER A CA 1
ATOM 1652 C C . SER A 1 205 ? -11.688 -6.457 1.424 1.00 89.62 205 SER A C 1
ATOM 1654 O O . SER A 1 205 ? -12.248 -7.546 1.518 1.00 89.62 205 SER A O 1
ATOM 1656 N N . SER A 1 206 ? -10.723 -6.078 2.271 1.00 92.12 206 SER A N 1
ATOM 1657 C CA . SER A 1 206 ? -10.182 -6.983 3.287 1.00 92.12 206 SER A CA 1
ATOM 1658 C C . SER A 1 206 ? -11.220 -7.338 4.357 1.00 92.12 206 SER A C 1
ATOM 1660 O O . SER A 1 206 ? -12.013 -6.499 4.798 1.00 92.12 206 SER A O 1
ATOM 1662 N N . ARG A 1 207 ? -11.193 -8.596 4.818 1.00 92.62 207 ARG A N 1
ATOM 1663 C CA . ARG A 1 207 ? -12.110 -9.102 5.855 1.00 92.62 207 ARG A CA 1
ATOM 1664 C C . ARG A 1 207 ? -12.015 -8.283 7.147 1.00 92.62 207 ARG A C 1
ATOM 1666 O O . ARG A 1 207 ? -13.038 -7.939 7.729 1.00 92.62 207 ARG A O 1
ATOM 1673 N N . ILE A 1 208 ? -10.795 -7.915 7.547 1.00 94.00 208 ILE A N 1
ATOM 1674 C CA . ILE A 1 208 ? -10.538 -7.097 8.742 1.00 94.00 208 ILE A CA 1
ATOM 1675 C C . ILE A 1 208 ? -11.099 -5.682 8.563 1.00 94.00 208 ILE A C 1
ATOM 1677 O O . ILE A 1 208 ? -11.724 -5.161 9.483 1.00 94.00 208 ILE A O 1
ATOM 1681 N N . TYR A 1 209 ? -10.937 -5.062 7.386 1.00 93.75 209 TYR A N 1
ATOM 1682 C CA . TYR A 1 209 ? -11.523 -3.744 7.131 1.00 93.75 209 TYR A CA 1
ATOM 1683 C C . TYR A 1 209 ? -13.048 -3.779 7.201 1.00 93.75 209 TYR A C 1
ATOM 1685 O O . TYR A 1 209 ? -13.640 -2.913 7.840 1.00 93.75 209 TYR A O 1
ATOM 1693 N N . ARG A 1 210 ? -13.687 -4.775 6.576 1.00 93.88 210 ARG A N 1
ATOM 1694 C CA . ARG A 1 210 ? -15.151 -4.923 6.599 1.00 93.88 210 ARG A CA 1
ATOM 1695 C C . ARG A 1 210 ? -15.680 -5.063 8.027 1.00 93.88 210 ARG A C 1
ATOM 1697 O O . ARG A 1 210 ? -16.618 -4.361 8.385 1.00 93.88 210 ARG A O 1
ATOM 1704 N N . ALA A 1 211 ? -15.024 -5.873 8.860 1.00 93.31 211 ALA A N 1
ATOM 1705 C CA . ALA A 1 211 ? -15.357 -5.993 10.282 1.00 93.31 211 ALA A CA 1
ATOM 1706 C C . ALA A 1 211 ? -15.132 -4.681 11.065 1.00 93.31 211 ALA A C 1
ATOM 1708 O O . ALA A 1 211 ? -15.883 -4.360 11.981 1.00 93.31 211 ALA A O 1
ATOM 1709 N N . GLN A 1 212 ? -14.131 -3.884 10.680 1.00 94.19 212 GLN A N 1
ATOM 1710 C CA . GLN A 1 212 ? -13.818 -2.603 11.321 1.00 94.19 212 GLN A CA 1
ATOM 1711 C C . GLN A 1 212 ? -14.684 -1.428 10.823 1.00 94.19 212 GLN A C 1
ATOM 1713 O O . GLN A 1 212 ? -14.758 -0.384 11.477 1.00 94.19 212 GLN A O 1
ATOM 1718 N N . GLN A 1 213 ? -15.351 -1.570 9.677 1.00 93.19 213 GLN A N 1
ATOM 1719 C CA . GLN A 1 213 ? -16.080 -0.495 9.002 1.00 93.19 213 GLN A CA 1
ATOM 1720 C C . GLN A 1 213 ? -17.166 0.177 9.866 1.00 93.19 213 GLN A C 1
ATOM 1722 O O . GLN A 1 213 ? -17.213 1.412 9.846 1.00 93.19 213 GLN A O 1
ATOM 1727 N N . PRO A 1 214 ? -18.001 -0.548 10.644 1.00 92.75 214 PRO A N 1
ATOM 1728 C CA . PRO A 1 214 ? -19.012 0.080 11.499 1.00 92.75 214 PRO A CA 1
ATOM 1729 C C . PRO A 1 214 ? -18.389 1.042 12.519 1.00 92.75 214 PRO A C 1
ATOM 1731 O O . PRO A 1 214 ? -18.819 2.186 12.648 1.00 92.75 214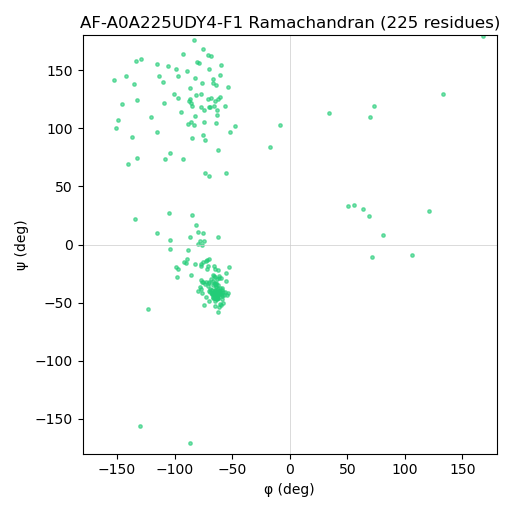 PRO A O 1
ATOM 1734 N N . PHE A 1 215 ? -17.288 0.635 13.156 1.00 92.00 215 PHE A N 1
ATOM 1735 C CA . PHE A 1 215 ? -16.575 1.454 14.140 1.00 92.00 215 PHE A CA 1
ATOM 1736 C C . PHE A 1 215 ? -15.942 2.708 13.525 1.00 92.00 215 PHE A C 1
ATOM 1738 O O . PHE A 1 215 ? -15.845 3.747 14.181 1.00 92.00 215 PHE A O 1
ATOM 1745 N N . LEU A 1 216 ? -15.492 2.625 12.269 1.00 91.19 216 LEU A N 1
ATOM 1746 C CA . LEU A 1 216 ? -14.931 3.770 11.549 1.00 91.19 216 LEU A CA 1
ATOM 1747 C C . LEU A 1 216 ? -16.004 4.800 11.182 1.00 91.19 216 LEU A C 1
ATOM 1749 O O . LEU A 1 216 ? -15.709 5.995 11.212 1.00 91.19 216 LEU A O 1
ATOM 1753 N N . LYS A 1 217 ? -17.226 4.361 10.849 1.00 91.12 217 LYS A N 1
ATOM 1754 C CA . LYS A 1 217 ? -18.359 5.259 10.565 1.00 91.12 217 LYS A CA 1
ATOM 1755 C C . LYS A 1 217 ? -18.759 6.050 11.809 1.00 91.12 217 LYS A C 1
ATOM 1757 O O . LYS A 1 217 ? -18.694 7.276 11.774 1.00 91.12 217 LYS A O 1
ATOM 1762 N N . VAL A 1 218 ? -19.002 5.358 12.926 1.00 91.19 218 VAL A N 1
ATOM 1763 C CA . VAL A 1 218 ? -19.369 5.980 14.214 1.00 91.19 218 VAL A CA 1
ATOM 1764 C C . VAL A 1 218 ? -18.346 7.038 14.633 1.00 91.19 218 VAL A C 1
ATOM 1766 O O . VAL A 1 218 ? -18.697 8.149 15.026 1.00 91.19 218 VAL A O 1
ATOM 1769 N N . ARG A 1 219 ? -17.049 6.740 14.491 1.00 87.00 219 ARG A N 1
ATOM 1770 C CA . ARG A 1 219 ? -15.986 7.699 14.810 1.00 87.00 219 ARG A CA 1
ATOM 1771 C C . ARG A 1 219 ? -16.046 8.967 13.946 1.00 87.00 219 ARG A C 1
ATOM 1773 O O . ARG A 1 219 ? -15.767 10.050 14.454 1.00 87.00 219 ARG A O 1
ATOM 1780 N N . ARG A 1 220 ? -16.345 8.847 12.648 1.00 87.19 220 ARG A N 1
ATOM 1781 C CA . ARG A 1 220 ? -16.430 10.002 11.733 1.00 87.19 220 ARG A CA 1
ATOM 1782 C C . ARG A 1 220 ? -17.612 10.897 12.082 1.00 87.19 220 ARG A C 1
ATOM 1784 O O . ARG A 1 220 ? -17.441 12.109 12.136 1.00 87.19 220 ARG A O 1
ATOM 1791 N N . GLU A 1 221 ? -18.757 10.301 12.391 1.00 89.81 221 GLU A N 1
ATOM 1792 C CA . GLU A 1 221 ? -19.953 11.025 12.835 1.00 89.81 221 GLU A CA 1
ATOM 1793 C C . GLU A 1 221 ? -19.690 11.783 14.144 1.00 89.81 221 GLU A C 1
ATOM 1795 O O . GLU A 1 221 ? -20.022 12.958 14.268 1.00 89.81 221 GLU A O 1
ATOM 1800 N N . GLN A 1 222 ? -19.002 11.154 15.104 1.00 86.31 222 GLN A N 1
ATOM 1801 C CA . GLN A 1 222 ? -18.593 11.813 16.351 1.00 86.31 222 GLN A CA 1
ATOM 1802 C C . GLN A 1 222 ? -17.615 12.975 16.135 1.00 86.31 222 GLN A C 1
ATOM 1804 O O . GLN A 1 222 ? -17.587 13.905 16.937 1.00 86.31 222 GLN A O 1
ATOM 1809 N N . GLN A 1 223 ? -16.786 12.920 15.089 1.00 82.12 223 GLN A N 1
ATOM 1810 C CA . GLN A 1 223 ? -15.873 14.011 14.744 1.00 82.12 223 GLN A CA 1
ATOM 1811 C C . GLN A 1 223 ? -16.602 15.170 14.062 1.00 82.12 223 GLN A C 1
ATOM 1813 O O . GLN A 1 223 ? -16.290 16.310 14.377 1.00 82.12 223 GLN A O 1
ATOM 1818 N N . GLN A 1 224 ? -17.586 14.885 13.202 1.00 81.50 224 GLN A N 1
ATOM 1819 C CA . GLN A 1 224 ? -18.412 15.905 12.545 1.00 81.50 224 GLN A CA 1
ATOM 1820 C C . GLN A 1 224 ? -19.306 16.664 13.527 1.00 81.50 224 GLN A C 1
ATOM 1822 O O . GLN A 1 224 ? -19.496 17.857 13.366 1.00 81.50 224 GLN A O 1
ATOM 1827 N N . LYS A 1 225 ? -19.809 16.006 14.579 1.00 79.12 225 LYS A N 1
ATOM 1828 C CA . LYS A 1 225 ? -20.599 16.669 15.633 1.00 79.12 225 LYS A CA 1
ATOM 1829 C C . LYS A 1 225 ? -19.787 17.610 16.536 1.00 79.12 225 LYS A C 1
ATOM 1831 O O . LYS A 1 225 ? -20.373 18.313 17.348 1.00 79.12 225 LYS A O 1
ATOM 1836 N N . LYS A 1 226 ? -18.452 17.564 16.469 1.00 69.44 226 LYS A N 1
ATOM 1837 C CA . LYS A 1 226 ? -17.538 18.373 17.300 1.00 69.44 226 LYS A CA 1
ATOM 1838 C C . LYS A 1 226 ? -16.909 19.548 16.545 1.00 69.44 226 LYS A C 1
ATOM 1840 O O . LYS A 1 226 ? -16.142 20.292 17.151 1.00 69.44 226 LYS A O 1
ATOM 1845 N N . THR A 1 227 ? -17.174 19.655 15.249 1.00 53.78 227 THR A N 1
ATOM 1846 C CA . THR A 1 227 ? -16.763 20.751 14.359 1.00 53.78 227 THR A CA 1
ATOM 1847 C C . THR A 1 227 ? -17.962 21.606 14.036 1.00 53.78 227 THR A C 1
ATOM 1849 O O . THR A 1 227 ? -17.789 22.838 14.033 1.00 53.78 227 THR A O 1
#

Foldseek 3Di:
DCPVVVLVVQLVVPQPLVVDDDPDVVVSVVSSVVSSVLSVVVVVVCVLVPVDDCPPPPPPPPVDPSVVVCCCCVPVPVVVVVPVSPPDDDPDDDDDDDDDDDDDDDDDDPDPPDPDFDWAFCCVVQPVHDLVQQWALQCLLQVHDTDSRFTAGPQQSHTFHQDFDAADPVQPLADNDRNGGRVCSVRPPCVVQPCADRNGHGDCPGPSNVSSVVVSVVSVVVVVVVD

Organism: NCBI:txid4795

Radius of gyration: 24.95 Å; Cα contacts (8 Å, |Δi|>4): 200; chains: 1; bounding box: 58×50×66 Å

Mean predicted aligned error: 19.0 Å